Protein AF-0000000075551669 (afdb_homodimer)

Organism: Caenorhabditis brenneri (NCBI:txid135651)

InterPro domains:
  IPR035291 Protein of unknown function DUF5354 [PF17305] (24-140)
  IPR035291 Protein of unknown function DUF5354 [PTHR31712] (24-143)

Foldseek 3Di:
DPPPPPPPPPPPPPPPVPPPPQFLFLVQLQVQLQPWAWEWADDPNDIDTDPDTAQKKKWWQDPPQAIGIDGDDCVVDPCPVVSVQQNPRDDRRGDAKDKDWDWADDPDPPDDTDIIIMIMGGGHHLRPRGGPVVSVVPSVTDDPVVPPPPPVD/DPPPPPPPPPPPPPPPVPPPPQALFLVQLQVQLQPWAWEWADDPNDIDTDPDTAQKKKWWQDPPQDIGIDGDDCVVDPCPVVSVQQNPRDDRRGDAKDKDWDWADDPDPPDDTDIIIMIMGGGHHLRPRGGPVVSVVPNVGDDDPPDPPPPVD

pLDDT: mean 76.61, std 23.72, range [25.12, 97.94]

Radius of gyration: 25.44 Å; Cα contacts (8 Å, |Δi|>4): 596; chains: 2; bounding box: 47×118×74 Å

Secondary structure (DSSP, 8-state):
------------------------SHHHHHHHTTS-B--EEEETTEEEE-SS-BSEEEEEE-GGG-EEEEEE-TTSS--HHHHHHHHT-BTTEEEEEEEEEEEE--S-TTSPPEEEEEEEE-STT-S-SS-HHHHHHHTT--S-TTS--GGG-/------------------------SHHHHHHHTTS-B--EEEETTEEEE-SS-BSEEEEEE-GGG-EEEEEE-GGGS--HHHHHHHHT-BTTEEEEEEEEEEEE-SS-TTSPPEEEEEEEE-STT-S-SS-HHHHHHHTT----TTS--GGG-

Sequence (306 aa):
MNRSILLLLPAFFLLAQSRNIPGNSAIDAIEQKDKPLRCWEEENGKYSLSDPKYPLCQYFESEGELFNVNGVDLESDDYTNILSMFGKSENGFAFLNVCLQEAYSFRGPLAQAAVSFRCLCKRDGCNVPARLDKFLEYNKLPLDLHHPNKDLQMNRSILLLLPAFFLLAQSRNIPGNSAIDAIEQKDKPLRCWEEENGKYSLSDPKYPLCQYFESEGELFNVNGVDLESDDYTNILSMFGKSENGFAFLNVCLQEAYSFRGPLAQAAVSFRCLCKRDGCNVPARLDKFLEYNKLPLDLHHPNKDLQ

Solvent-accessible surface area (backbone atoms only — not comparable to full-atom values): 17396 Å² total; per-residue (Å²): 136,84,78,75,77,76,75,75,69,77,75,74,69,70,69,67,67,74,70,72,69,51,66,44,41,46,60,38,29,41,71,29,52,86,43,69,23,37,16,26,30,71,58,94,92,38,77,44,70,40,84,69,63,19,73,33,23,28,32,33,56,44,80,88,77,35,63,50,34,31,61,41,60,74,85,78,53,90,51,64,51,59,53,52,51,39,62,64,25,46,92,42,31,15,54,49,32,47,27,38,31,35,28,38,26,85,76,39,91,83,39,80,48,50,60,46,40,36,33,39,27,45,41,51,46,57,27,49,93,50,48,67,73,55,34,55,54,59,62,51,24,70,65,74,62,86,61,76,72,70,80,83,111,136,84,80,75,77,76,75,76,70,77,76,74,71,72,69,67,68,74,73,71,70,51,66,42,40,51,61,40,32,42,71,30,52,88,42,71,21,37,15,26,29,70,57,95,92,40,79,44,70,41,85,68,62,20,72,32,21,28,32,32,57,44,81,89,77,35,61,50,35,32,60,43,62,75,85,79,52,88,51,65,51,59,53,53,50,41,64,64,26,45,94,44,33,17,57,50,31,47,26,38,31,36,28,38,27,86,75,39,90,83,38,81,50,50,61,46,42,37,33,38,29,44,41,49,46,58,26,49,94,52,50,68,72,56,33,54,53,61,63,47,30,65,74,76,67,88,67,77,72,68,80,83,110

Nearest PDB structures (foldseek):
  7lcg-assembly1_E  TM=3.361E-01  e=3.728E+00  Usutu virus
  6zm9-assembly1_A  TM=2.541E-01  e=2.445E+00  unidentified
  6n60-assembly1_B  TM=2.923E-01  e=3.959E+00  Escherichia coli
  1itb-assembly1_B  TM=3.171E-01  e=6.037E+00  Homo sapiens
  7lcg-assembly1_E  TM=3.362E-01  e=2.852E+00  Usutu virus

Structure (mmCIF, N/CA/C/O backbone):
data_AF-0000000075551669-model_v1
#
loop_
_entity.id
_entity.type
_entity.pdbx_description
1 polymer 'Uncharacterized protein'
#
loop_
_atom_site.group_PDB
_atom_site.id
_atom_site.type_symbol
_atom_site.label_atom_id
_atom_site.label_alt_id
_atom_site.label_comp_id
_atom_site.label_asym_id
_atom_site.label_entity_id
_atom_site.label_seq_id
_atom_site.pdbx_PDB_ins_code
_atom_site.Cartn_x
_atom_site.Cartn_y
_atom_site.Cartn_z
_atom_site.occupancy
_atom_site.B_iso_or_equiv
_atom_site.auth_seq_id
_atom_site.auth_comp_id
_atom_site.auth_asym_id
_atom_site.auth_atom_id
_atom_site.pdbx_PDB_model_num
ATOM 1 N N . MET A 1 1 ? -23.797 73 -0.399 1 34.16 1 MET A N 1
ATOM 2 C CA . MET A 1 1 ? -22.969 72.125 0.416 1 34.16 1 MET A CA 1
ATOM 3 C C . MET A 1 1 ? -23.281 70.688 0.128 1 34.16 1 MET A C 1
ATOM 5 O O . MET A 1 1 ? -24.375 70.188 0.445 1 34.16 1 MET A O 1
ATOM 9 N N . ASN A 1 2 ? -22.891 70.125 -1.052 1 41.19 2 ASN A N 1
ATOM 10 C CA . ASN A 1 2 ? -22.969 68.75 -1.602 1 41.19 2 ASN A CA 1
ATOM 11 C C . ASN A 1 2 ? -22.297 67.75 -0.69 1 41.19 2 ASN A C 1
ATOM 13 O O . ASN A 1 2 ? -21.078 67.812 -0.496 1 41.19 2 ASN A O 1
ATOM 17 N N . ARG A 1 3 ? -23.047 67.25 0.324 1 41.88 3 ARG A N 1
ATOM 18 C CA . ARG A 1 3 ? -22.625 66.188 1.219 1 41.88 3 ARG A CA 1
ATOM 19 C C . ARG A 1 3 ? -22.266 64.938 0.433 1 41.88 3 ARG A C 1
ATOM 21 O O . ARG A 1 3 ? -23.109 64.375 -0.27 1 41.88 3 ARG A O 1
ATOM 28 N N . SER A 1 4 ? -21.047 64.812 -0.112 1 43.56 4 SER A N 1
ATOM 29 C CA . SER A 1 4 ? -20.484 63.594 -0.662 1 43.56 4 SER A CA 1
ATOM 30 C C . SER A 1 4 ? -20.594 62.469 0.334 1 43.56 4 SER A C 1
ATOM 32 O O . SER A 1 4 ? -20.078 62.562 1.454 1 43.56 4 SER A O 1
ATOM 34 N N . ILE A 1 5 ? -21.719 61.75 0.296 1 42.88 5 ILE A N 1
ATOM 35 C CA . ILE A 1 5 ? -21.844 60.5 1.05 1 42.88 5 ILE A CA 1
ATOM 36 C C . ILE A 1 5 ? -20.734 59.531 0.649 1 42.88 5 ILE A C 1
ATOM 38 O O . ILE A 1 5 ? -20.641 59.125 -0.511 1 42.88 5 ILE A O 1
ATOM 42 N N . LEU A 1 6 ? -19.531 59.656 1.271 1 39.03 6 LEU A N 1
ATOM 43 C CA . LEU A 1 6 ? -18.531 58.625 1.148 1 39.03 6 LEU A CA 1
ATOM 44 C C . LEU A 1 6 ? -19.094 57.25 1.555 1 39.03 6 LEU A C 1
ATOM 46 O O . LEU A 1 6 ? -19.5 57.062 2.703 1 39.03 6 LEU A O 1
ATOM 50 N N . LEU A 1 7 ? -19.703 56.594 0.613 1 36.94 7 LEU A N 1
ATOM 51 C CA . LEU A 1 7 ? -20.062 55.188 0.818 1 36.94 7 LEU A CA 1
ATOM 52 C C . LEU A 1 7 ? -18.844 54.375 1.232 1 36.94 7 LEU A C 1
ATOM 54 O O . LEU A 1 7 ? -17.891 54.219 0.453 1 36.94 7 LEU A O 1
ATOM 58 N N . LEU A 1 8 ? -18.547 54.375 2.531 1 40.53 8 LEU A N 1
ATOM 59 C CA . LEU A 1 8 ? -17.594 53.406 3.027 1 40.53 8 LEU A CA 1
ATOM 60 C C . LEU A 1 8 ? -18.016 51.969 2.631 1 40.53 8 LEU A C 1
ATOM 62 O O . LEU A 1 8 ? -19.047 51.5 3.086 1 40.53 8 LEU A O 1
ATOM 66 N N . LEU A 1 9 ? -17.688 51.562 1.431 1 40.84 9 LEU A N 1
ATOM 67 C CA . LEU A 1 9 ? -17.828 50.125 1.13 1 40.84 9 LEU A CA 1
ATOM 68 C C . LEU A 1 9 ? -17.062 49.281 2.148 1 40.84 9 LEU A C 1
ATOM 70 O O . LEU A 1 9 ? -15.875 49.5 2.375 1 40.84 9 LEU A O 1
ATOM 74 N N . PRO A 1 10 ? -17.797 48.719 3.127 1 40.59 10 PRO A N 1
ATOM 75 C CA . PRO A 1 10 ? -17.016 47.75 3.924 1 40.59 10 PRO A CA 1
ATOM 76 C C . PRO A 1 10 ? -16.219 46.781 3.064 1 40.59 10 PRO A C 1
ATOM 78 O O . PRO A 1 10 ? -16.734 46.281 2.068 1 40.59 10 PRO A O 1
ATOM 81 N N . ALA A 1 11 ? -14.922 47 2.936 1 36.53 11 ALA A N 1
ATOM 82 C CA . ALA A 1 11 ? -14.062 45.906 2.471 1 36.53 11 ALA A CA 1
ATOM 83 C C . ALA A 1 11 ? -14.344 44.625 3.23 1 36.53 11 ALA A C 1
ATOM 85 O O . ALA A 1 11 ? -14.062 44.531 4.43 1 36.53 11 ALA A O 1
ATOM 86 N N . PHE A 1 12 ? -15.398 43.969 2.93 1 34.66 12 PHE A N 1
ATOM 87 C CA . PHE A 1 12 ? -15.414 42.562 3.355 1 34.66 12 PHE A CA 1
ATOM 88 C C . PHE A 1 12 ? -14.102 41.875 3.006 1 34.66 12 PHE A C 1
ATOM 90 O O . PHE A 1 12 ? -13.828 41.594 1.834 1 34.66 12 PHE A O 1
ATOM 97 N N . PHE A 1 13 ? -13.055 42.188 3.746 1 32.69 13 PHE A N 1
ATOM 98 C CA . PHE A 1 13 ? -11.969 41.219 3.695 1 32.69 13 PHE A CA 1
ATOM 99 C C . PHE A 1 13 ? -12.516 39.812 3.812 1 32.69 13 PHE A C 1
ATOM 101 O O . PHE A 1 13 ? -13.109 39.438 4.828 1 32.69 13 PHE A O 1
ATOM 108 N N . LEU A 1 14 ? -13.023 39.25 2.771 1 30.42 14 LEU A N 1
ATOM 109 C CA . LEU A 1 14 ? -13.023 37.781 2.734 1 30.42 14 LEU A CA 1
ATOM 110 C C . LEU A 1 14 ? -11.773 37.219 3.408 1 30.42 14 LEU A C 1
ATOM 112 O O . LEU A 1 14 ? -10.672 37.344 2.877 1 30.42 14 LEU A O 1
ATOM 116 N N . LEU A 1 15 ? -11.68 37.375 4.715 1 30.44 15 LEU A N 1
ATOM 117 C CA . LEU A 1 15 ? -10.82 36.375 5.34 1 30.44 15 LEU A CA 1
ATOM 118 C C . LEU A 1 15 ? -10.914 35.031 4.617 1 30.44 15 LEU A C 1
ATOM 120 O O . LEU A 1 15 ? -11.93 34.344 4.719 1 30.44 15 LEU A O 1
ATOM 124 N N . ALA A 1 16 ? -10.594 35.031 3.402 1 31.62 16 ALA A N 1
ATOM 125 C CA . ALA A 1 16 ? -10.195 33.688 2.994 1 31.62 16 ALA A CA 1
ATOM 126 C C . ALA A 1 16 ? -9.586 32.938 4.16 1 31.62 16 ALA A C 1
ATOM 128 O O . ALA A 1 16 ? -8.531 33.281 4.672 1 31.62 16 ALA A O 1
ATOM 129 N N . GLN A 1 17 ? -10.344 32.5 5.113 1 33.5 17 GLN A N 1
ATOM 130 C CA . GLN A 1 17 ? -9.859 31.453 6.027 1 33.5 17 GLN A CA 1
ATOM 131 C C . GLN A 1 17 ? -8.766 30.609 5.379 1 33.5 17 GLN A C 1
ATOM 133 O O . GLN A 1 17 ? -8.977 30.016 4.324 1 33.5 17 GLN A O 1
ATOM 138 N N . SER A 1 18 ? -7.613 31.078 5.324 1 33.78 18 SER A N 1
ATOM 139 C CA . SER A 1 18 ? -6.449 30.219 5.105 1 33.78 18 SER A CA 1
ATOM 140 C C . SER A 1 18 ? -6.75 28.766 5.461 1 33.78 18 SER A C 1
ATOM 142 O O . SER A 1 18 ? -6.75 28.406 6.637 1 33.78 18 SER A O 1
ATOM 144 N N . ARG A 1 19 ? -7.824 28.266 4.93 1 36.97 19 ARG A N 1
ATOM 145 C CA . ARG A 1 19 ? -8.109 26.859 5.152 1 36.97 19 ARG A CA 1
ATOM 146 C C . ARG A 1 19 ? -6.824 26.047 5.301 1 36.97 19 ARG A C 1
ATOM 148 O O . ARG A 1 19 ? -5.992 26.031 4.395 1 36.97 19 ARG A O 1
ATOM 155 N N . ASN A 1 20 ? -6.266 26 6.484 1 38.69 20 ASN A N 1
ATOM 156 C CA . ASN A 1 20 ? -5.086 25.312 6.992 1 38.69 20 ASN A CA 1
ATOM 157 C C . ASN A 1 20 ? -4.875 23.969 6.293 1 38.69 20 ASN A C 1
ATOM 159 O O . ASN A 1 20 ? -5.672 23.047 6.457 1 38.69 20 ASN A O 1
ATOM 163 N N . ILE A 1 21 ? -4.633 24.062 5.062 1 43.44 21 ILE A N 1
ATOM 164 C CA . ILE A 1 21 ? -4.152 22.797 4.496 1 43.44 21 ILE A CA 1
ATOM 165 C C . ILE A 1 21 ? -3.207 22.109 5.48 1 43.44 21 ILE A C 1
ATOM 167 O O . ILE A 1 21 ? -2.242 22.719 5.949 1 43.44 21 ILE A O 1
ATOM 171 N N . PRO A 1 22 ? -3.74 21.156 6.152 1 48.41 22 PRO A N 1
ATOM 172 C CA . PRO A 1 22 ? -2.932 20.438 7.137 1 48.41 22 PRO A CA 1
ATOM 173 C C . PRO A 1 22 ? -1.516 20.156 6.641 1 48.41 22 PRO A C 1
ATOM 175 O O . PRO A 1 22 ? -1.28 20.109 5.43 1 48.41 22 PRO A O 1
ATOM 178 N N . GLY A 1 23 ? -0.587 20.406 7.473 1 51.72 23 GLY A N 1
ATOM 179 C CA . GLY A 1 23 ? 0.819 20.094 7.258 1 51.72 23 GLY A CA 1
ATOM 180 C C . GLY A 1 23 ? 1.044 18.766 6.578 1 51.72 23 GLY A C 1
ATOM 181 O O . GLY A 1 23 ? 0.307 17.797 6.82 1 51.72 23 GLY A O 1
ATOM 182 N N . ASN A 1 24 ? 1.519 18.797 5.402 1 62.59 24 ASN A N 1
ATOM 183 C CA . ASN A 1 24 ? 1.892 17.609 4.633 1 62.59 24 ASN A CA 1
ATOM 184 C C . ASN A 1 24 ? 3.383 17.312 4.754 1 62.59 24 ASN A C 1
ATOM 186 O O . ASN A 1 24 ? 4.105 17.328 3.76 1 62.59 24 ASN A O 1
ATOM 190 N N . SER A 1 25 ? 3.934 17.328 6.012 1 65.88 25 SER A N 1
ATOM 191 C CA . SER A 1 25 ? 5.324 16.953 6.254 1 65.88 25 SER A CA 1
ATOM 192 C C . SER A 1 25 ? 5.422 15.68 7.082 1 65.88 25 SER A C 1
ATOM 194 O O . SER A 1 25 ? 4.422 15.211 7.629 1 65.88 25 SER A O 1
ATOM 196 N N . ALA A 1 26 ? 6.633 15.156 7.07 1 74.06 26 ALA A N 1
ATOM 197 C CA . ALA A 1 26 ? 6.867 14.008 7.945 1 74.06 26 ALA A CA 1
ATOM 198 C C . ALA A 1 26 ? 6.578 14.359 9.398 1 74.06 26 ALA A C 1
ATOM 200 O O . ALA A 1 26 ? 6.055 13.539 10.156 1 74.06 26 ALA A O 1
ATOM 201 N N . ILE A 1 27 ? 6.891 15.539 9.727 1 77.5 27 ILE A N 1
ATOM 202 C CA . ILE A 1 27 ? 6.664 15.992 11.094 1 77.5 27 ILE A CA 1
ATOM 203 C C . ILE A 1 27 ? 5.164 16.047 11.375 1 77.5 27 ILE A C 1
ATOM 205 O O . ILE A 1 27 ? 4.711 15.695 12.461 1 77.5 27 ILE A O 1
ATOM 209 N N . ASP A 1 28 ? 4.453 16.469 10.406 1 79.88 28 ASP A N 1
ATOM 210 C CA . ASP A 1 28 ? 3 16.5 10.562 1 79.88 28 ASP A CA 1
ATOM 211 C C . ASP A 1 28 ? 2.441 15.102 10.789 1 79.88 28 ASP A C 1
ATOM 213 O O . ASP A 1 28 ? 1.548 14.914 11.617 1 79.88 28 ASP A O 1
ATOM 217 N N . ALA A 1 29 ? 2.994 14.227 10.039 1 83.69 29 ALA A N 1
ATOM 218 C CA . ALA A 1 29 ? 2.551 12.836 10.18 1 83.69 29 ALA A CA 1
ATOM 219 C C . ALA A 1 29 ? 2.854 12.305 11.578 1 83.69 29 ALA A C 1
ATOM 221 O O . ALA A 1 29 ? 2.018 11.633 12.188 1 83.69 29 ALA A O 1
ATOM 222 N N . ILE A 1 30 ? 3.986 12.648 12.094 1 84.19 30 ILE A N 1
ATOM 223 C CA . ILE A 1 30 ? 4.391 12.195 13.422 1 84.19 30 ILE A CA 1
ATOM 224 C C . ILE A 1 30 ? 3.48 12.812 14.477 1 84.19 30 ILE A C 1
ATOM 226 O O . ILE A 1 30 ? 3.041 12.125 15.406 1 84.19 30 ILE A O 1
ATOM 230 N N . GLU A 1 31 ? 3.158 13.969 14.273 1 85.56 31 GLU A N 1
ATOM 231 C CA . GLU A 1 31 ? 2.361 14.695 15.258 1 85.56 31 GLU A CA 1
ATOM 232 C C . GLU A 1 31 ? 0.909 14.227 15.25 1 85.56 31 GLU A C 1
ATOM 234 O O . GLU A 1 31 ? 0.233 14.258 16.281 1 85.56 31 GLU A O 1
ATOM 239 N N . GLN A 1 32 ? 0.494 13.703 14.133 1 88 32 GLN A N 1
ATOM 240 C CA . GLN A 1 32 ? -0.929 13.414 13.984 1 88 32 GLN A CA 1
ATOM 241 C C . GLN A 1 32 ? -1.208 11.922 14.117 1 88 32 GLN A C 1
ATOM 243 O O . GLN A 1 32 ? -2.363 11.492 14.07 1 88 32 GLN A O 1
ATOM 248 N N . LYS A 1 33 ? -0.216 11.125 14.352 1 89.12 33 LYS A N 1
ATOM 249 C CA . LYS A 1 33 ? -0.367 9.68 14.258 1 89.12 33 LYS A CA 1
ATOM 250 C C . LYS A 1 33 ? -1.371 9.156 15.281 1 89.12 33 LYS A C 1
ATOM 252 O O . LYS A 1 33 ? -1.948 8.086 15.102 1 89.12 33 LYS A O 1
ATOM 257 N N . ASP A 1 34 ? -1.69 9.953 16.391 1 91.06 34 ASP A N 1
ATOM 258 C CA . ASP A 1 34 ? -2.619 9.492 17.406 1 91.06 34 ASP A CA 1
ATOM 259 C C . ASP A 1 34 ? -3.854 10.391 17.484 1 91.06 34 ASP A C 1
ATOM 261 O O . ASP A 1 34 ? -4.625 10.32 18.438 1 91.06 34 ASP A O 1
ATOM 265 N N . LYS A 1 35 ? -4.016 11.219 16.516 1 92.75 35 LYS A N 1
ATOM 266 C CA . LYS A 1 35 ? -5.113 12.188 16.531 1 92.75 35 LYS A CA 1
ATOM 267 C C . LYS A 1 35 ? -6.211 11.789 15.555 1 92.75 35 LYS A C 1
ATOM 269 O O . LYS A 1 35 ? -5.934 11.188 14.516 1 92.75 35 LYS A O 1
ATOM 274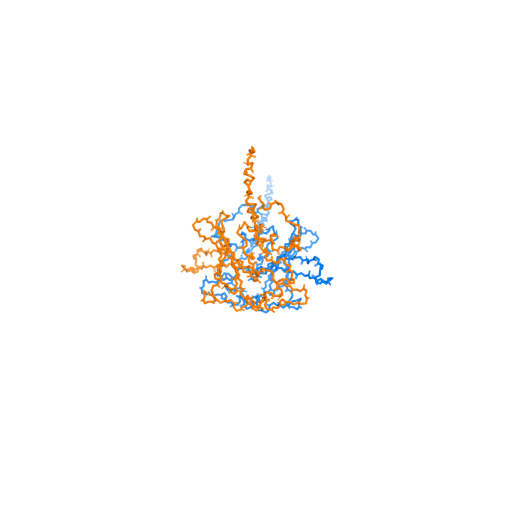 N N . PRO A 1 36 ? -7.465 12.125 15.953 1 95.88 36 PRO A N 1
ATOM 275 C CA . PRO A 1 36 ? -8.508 12.008 14.93 1 95.88 36 PRO A CA 1
ATOM 276 C C . PRO A 1 36 ? -8.336 13.016 13.797 1 95.88 36 PRO A C 1
ATOM 278 O O . PRO A 1 36 ? -7.809 14.109 14.008 1 95.88 36 PRO A O 1
ATOM 281 N N . LEU A 1 37 ? -8.797 12.664 12.719 1 94.94 37 LEU A N 1
ATOM 282 C CA . LEU A 1 37 ? -8.523 13.406 11.492 1 94.94 37 LEU A CA 1
ATOM 283 C C . LEU A 1 37 ? -9.82 13.789 10.789 1 94.94 37 LEU A C 1
ATOM 285 O O . LEU A 1 37 ? -10.805 13.047 10.852 1 94.94 37 LEU A O 1
ATOM 289 N N . ARG A 1 38 ? -9.789 14.961 10.094 1 95.81 38 ARG A N 1
ATOM 290 C CA . ARG A 1 38 ? -10.789 15.18 9.047 1 95.81 38 ARG A CA 1
ATOM 291 C C . ARG A 1 38 ? -10.383 14.5 7.746 1 95.81 38 ARG A C 1
ATOM 293 O O . ARG A 1 38 ? -9.203 14.5 7.383 1 95.81 38 ARG A O 1
ATOM 300 N N . CYS A 1 39 ? -11.359 13.961 7.039 1 97.06 39 CYS A N 1
ATOM 301 C CA . CYS A 1 39 ? -11.109 13.305 5.762 1 97.06 39 CYS A CA 1
ATOM 302 C C . CYS A 1 39 ? -11.953 13.922 4.656 1 97.06 39 CYS A C 1
ATOM 304 O O . CYS A 1 39 ? -13.055 14.406 4.91 1 97.06 39 CYS A O 1
ATOM 306 N N . TRP A 1 40 ? -11.375 13.953 3.469 1 96 40 TRP A N 1
ATOM 307 C CA . TRP A 1 40 ? -12.203 14.312 2.324 1 96 40 TRP A CA 1
ATOM 308 C C . TRP A 1 40 ? -13.32 13.289 2.123 1 96 40 TRP A C 1
ATOM 310 O O . TRP A 1 40 ? -13.086 12.078 2.213 1 96 40 TRP A O 1
ATOM 320 N N . GLU A 1 41 ? -14.508 13.781 1.904 1 96.94 41 GLU A N 1
ATOM 321 C CA . GLU A 1 41 ? -15.672 12.961 1.594 1 96.94 41 GLU A CA 1
ATOM 322 C C . GLU A 1 41 ? -16.5 13.57 0.458 1 96.94 41 GLU A C 1
ATOM 324 O O . GLU A 1 41 ? -16.391 14.766 0.18 1 96.94 41 GLU A O 1
ATOM 329 N N . GLU A 1 42 ? -17.188 12.688 -0.22 1 93.31 42 GLU A N 1
ATOM 330 C CA . GLU A 1 42 ? -18.047 13.148 -1.311 1 93.31 42 GLU A CA 1
ATOM 331 C C . GLU A 1 42 ? -19.5 13.156 -0.893 1 93.31 42 GLU A C 1
ATOM 333 O O . GLU A 1 42 ? -20.016 12.156 -0.387 1 93.31 42 GLU A O 1
ATOM 338 N N . GLU A 1 43 ? -20.172 14.289 -1.059 1 91.06 43 GLU A N 1
ATOM 339 C CA . GLU A 1 43 ? -21.609 14.43 -0.879 1 91.06 43 GLU A CA 1
ATOM 340 C C . GLU A 1 43 ? -22.25 15.133 -2.074 1 91.06 43 GLU A C 1
ATOM 342 O O . GLU A 1 43 ? -21.953 16.297 -2.348 1 91.06 43 GLU A O 1
ATOM 347 N N . ASN A 1 44 ? -23.125 14.391 -2.818 1 91.81 44 ASN A N 1
ATOM 348 C CA . ASN A 1 44 ? -23.844 14.922 -3.963 1 91.81 44 ASN A CA 1
ATOM 349 C C . ASN A 1 44 ? -22.906 15.5 -5.016 1 91.81 44 ASN A C 1
ATOM 351 O O . ASN A 1 44 ? -23.109 16.609 -5.492 1 91.81 44 ASN A O 1
ATOM 355 N N . GLY A 1 45 ? -21.828 14.797 -5.293 1 88.5 45 GLY A N 1
ATOM 356 C CA . GLY A 1 45 ? -20.891 15.18 -6.34 1 88.5 45 GLY A CA 1
ATOM 357 C C . GLY A 1 45 ? -19.906 16.25 -5.902 1 88.5 45 GLY A C 1
ATOM 358 O O . GLY A 1 45 ? -19.078 16.688 -6.691 1 88.5 45 GLY A O 1
ATOM 359 N N . LYS A 1 46 ? -20 16.672 -4.66 1 94.69 46 LYS A N 1
ATOM 360 C CA . LYS A 1 46 ? -19.094 17.688 -4.133 1 94.69 46 LYS A CA 1
ATOM 361 C C . LYS A 1 46 ? -18.203 17.109 -3.041 1 94.69 46 LYS A C 1
ATOM 363 O O . LYS A 1 46 ? -18.656 16.328 -2.199 1 94.69 46 LYS A O 1
ATOM 368 N N . TYR A 1 47 ? -16.922 17.516 -3.123 1 94.69 47 TYR A N 1
ATOM 369 C CA . TYR A 1 47 ? -15.953 17.062 -2.125 1 94.69 47 TYR A CA 1
ATOM 370 C C . TYR A 1 47 ? -15.719 18.125 -1.063 1 94.69 47 TYR A C 1
ATOM 372 O O . TYR A 1 47 ? -15.625 19.312 -1.379 1 94.69 47 TYR A O 1
ATOM 380 N N . SER A 1 48 ? -15.711 17.688 0.188 1 96.19 48 SER A N 1
ATOM 381 C CA . SER A 1 48 ? -15.359 18.562 1.307 1 96.19 48 SER A CA 1
ATOM 382 C C . SER A 1 48 ? -14.727 17.781 2.445 1 96.19 48 SER A C 1
ATOM 384 O O . SER A 1 48 ? -14.852 16.547 2.502 1 96.19 48 SER A O 1
ATOM 386 N N . LEU A 1 49 ? -14.008 18.438 3.273 1 96.19 49 LEU A N 1
ATOM 387 C CA . LEU A 1 49 ? -13.508 17.812 4.484 1 96.19 49 LEU A CA 1
ATOM 388 C C . LEU A 1 49 ? -14.648 17.5 5.449 1 96.19 49 LEU A C 1
ATOM 390 O O . LEU A 1 49 ? -15.555 18.312 5.625 1 96.19 49 LEU A O 1
ATOM 394 N N . SER A 1 50 ? -14.594 16.391 6.047 1 96.75 50 SER A N 1
ATOM 395 C CA . SER A 1 50 ? -15.656 15.898 6.918 1 96.75 50 SER A CA 1
ATOM 396 C C . SER A 1 50 ? -15.719 16.688 8.219 1 96.75 50 SER A C 1
ATOM 398 O O . SER A 1 50 ? -14.695 17.188 8.703 1 96.75 50 SER A O 1
ATOM 400 N N . ASP A 1 51 ? -16.906 16.734 8.82 1 94.12 51 ASP A N 1
ATOM 401 C CA . ASP A 1 51 ? -17.047 17.281 10.172 1 94.12 51 ASP A CA 1
ATOM 402 C C . ASP A 1 51 ? -16.656 16.234 11.219 1 94.12 51 ASP A C 1
ATOM 404 O O . ASP A 1 51 ? -15.836 16.516 12.102 1 94.12 51 ASP A O 1
ATOM 408 N N . PRO A 1 52 ? -17.281 15.031 11.031 1 96.06 52 PRO A N 1
ATOM 409 C CA . PRO A 1 52 ? -16.734 14.031 11.953 1 96.06 52 PRO A CA 1
ATOM 410 C C . PRO A 1 52 ? -15.25 13.766 11.742 1 96.06 52 PRO A C 1
ATOM 412 O O . PRO A 1 52 ? -14.742 13.961 10.633 1 96.06 52 PRO A O 1
ATOM 415 N N . LYS A 1 53 ? -14.586 13.383 12.773 1 97.19 53 LYS A N 1
ATOM 416 C CA . LYS A 1 53 ? -13.188 12.984 12.672 1 97.19 53 LYS A CA 1
ATOM 417 C C . LYS A 1 53 ? -13.031 11.469 12.727 1 97.19 53 LYS A C 1
ATOM 419 O O . LYS A 1 53 ? -13.828 10.789 13.375 1 97.19 53 LYS A O 1
ATOM 424 N N . TYR A 1 54 ? -12.062 11.008 12.031 1 97.75 54 TYR A N 1
ATOM 425 C CA . TYR A 1 54 ? -11.844 9.57 11.875 1 97.75 54 TYR A CA 1
ATOM 426 C C . TYR A 1 54 ? -10.438 9.188 12.32 1 97.75 54 TYR A C 1
ATOM 428 O O . TYR A 1 54 ? -9.539 10.031 12.359 1 97.75 54 TYR A O 1
ATOM 436 N N . PRO A 1 55 ? -10.258 7.988 12.672 1 97.31 55 PRO A N 1
ATOM 437 C CA . PRO A 1 55 ? -8.906 7.531 12.992 1 97.31 55 PRO A CA 1
ATOM 438 C C . PRO A 1 55 ? -8.008 7.43 11.766 1 97.31 55 PRO A C 1
ATOM 440 O O . PRO A 1 55 ? -6.781 7.539 11.875 1 97.31 55 PRO A O 1
ATOM 443 N N . LEU A 1 56 ? -8.562 7.184 10.609 1 97.12 56 LEU A N 1
ATOM 444 C CA . LEU A 1 56 ? -7.883 7.039 9.336 1 97.12 56 LEU A CA 1
ATOM 445 C C . LEU A 1 56 ? -8.727 7.613 8.195 1 97.12 56 LEU A C 1
ATOM 447 O O . LEU A 1 56 ? -9.953 7.668 8.297 1 97.12 56 LEU A O 1
ATOM 451 N N . CYS A 1 57 ? -8.055 8.055 7.18 1 97.38 57 CYS A N 1
ATOM 452 C CA . CYS A 1 57 ? -8.695 8.391 5.914 1 97.38 57 CYS A CA 1
ATOM 453 C C . CYS A 1 57 ? -8.383 7.344 4.848 1 97.38 57 CYS A C 1
ATOM 455 O O . CYS A 1 57 ? -7.332 6.703 4.895 1 97.38 57 CYS A O 1
ATOM 457 N N . GLN A 1 58 ? -9.289 7.227 3.924 1 97.62 58 GLN A N 1
ATOM 458 C CA . GLN A 1 58 ? -9.102 6.211 2.891 1 97.62 58 GLN A CA 1
ATOM 459 C C . GLN A 1 58 ? -9.32 6.797 1.499 1 97.62 58 GLN A C 1
ATOM 461 O O . GLN A 1 58 ? -10.188 7.656 1.312 1 97.62 58 GLN A O 1
ATOM 466 N N . TYR A 1 59 ? -8.477 6.355 0.585 1 96.81 59 TYR A N 1
ATOM 467 C CA . TYR A 1 59 ? -8.539 6.594 -0.853 1 96.81 59 TYR A CA 1
ATOM 468 C C . TYR A 1 59 ? -8.734 5.289 -1.613 1 96.81 59 TYR A C 1
ATOM 470 O O . TYR A 1 59 ? -7.992 4.324 -1.415 1 96.81 59 TYR A O 1
ATOM 478 N N . PHE A 1 60 ? -9.82 5.223 -2.451 1 94.69 60 PHE A N 1
ATOM 479 C CA . PHE A 1 60 ? -10.109 4.047 -3.264 1 94.69 60 PHE A CA 1
ATOM 480 C C . PHE A 1 60 ? -10.008 4.379 -4.75 1 94.69 60 PHE A C 1
ATOM 482 O O . PHE A 1 60 ? -10.617 5.344 -5.219 1 94.69 60 PHE A O 1
ATOM 489 N N . GLU A 1 61 ? -9.18 3.566 -5.301 1 87.5 61 GLU A N 1
ATOM 490 C CA . GLU A 1 61 ? -9.188 3.656 -6.758 1 87.5 61 GLU A CA 1
ATOM 491 C C . GLU A 1 61 ? -10.266 2.771 -7.363 1 87.5 61 GLU A C 1
ATOM 493 O O . GLU A 1 61 ? -10.391 1.598 -7.004 1 87.5 61 GLU A O 1
ATOM 498 N N . SER A 1 62 ? -11.086 3.318 -8.086 1 72.12 62 SER A N 1
ATOM 499 C CA . SER A 1 62 ? -12.125 2.568 -8.781 1 72.12 62 SER A CA 1
ATOM 500 C C . SER A 1 62 ? -11.812 2.434 -10.266 1 72.12 62 SER A C 1
ATOM 502 O O . SER A 1 62 ? -10.82 2.98 -10.75 1 72.12 62 SER A O 1
ATOM 504 N N . GLU A 1 63 ? -12.602 1.581 -10.883 1 67.88 63 GLU A N 1
ATOM 505 C CA . GLU A 1 63 ? -12.398 1.358 -12.312 1 67.88 63 GLU A CA 1
ATOM 506 C C . GLU A 1 63 ? -12.555 2.656 -13.094 1 67.88 63 GLU A C 1
ATOM 508 O O . GLU A 1 63 ? -13.398 3.492 -12.773 1 67.88 63 GLU A O 1
ATOM 513 N N . GLY A 1 64 ? -11.734 2.854 -14.117 1 62.72 64 GLY A N 1
ATOM 514 C CA . GLY A 1 64 ? -11.891 3.945 -15.062 1 62.72 64 GLY A CA 1
ATOM 515 C C . GLY A 1 64 ? -11.453 5.285 -14.5 1 62.72 64 GLY A C 1
ATOM 516 O O . GLY A 1 64 ? -12.078 6.312 -14.789 1 62.72 64 GLY A O 1
ATOM 517 N N . GLU A 1 65 ? -10.547 5.375 -13.734 1 65.38 65 GLU A N 1
ATOM 518 C CA . GLU A 1 65 ? -9.992 6.609 -13.188 1 65.38 65 GLU A CA 1
ATOM 519 C C . GLU A 1 65 ? -10.914 7.211 -12.133 1 65.38 65 GLU A C 1
ATOM 521 O O . GLU A 1 65 ? -10.836 8.406 -11.836 1 65.38 65 GLU A O 1
ATOM 526 N N . LEU A 1 66 ? -11.812 6.41 -11.781 1 82.5 66 LEU A N 1
ATOM 527 C CA . LEU A 1 66 ? -12.68 6.875 -10.703 1 82.5 66 LEU A CA 1
ATOM 528 C C . LEU A 1 66 ? -12.07 6.57 -9.344 1 82.5 66 LEU A C 1
ATOM 530 O O . LEU A 1 66 ? -11.219 5.688 -9.219 1 82.5 66 LEU A O 1
ATOM 534 N N . PHE A 1 67 ? -12.328 7.531 -8.484 1 91.62 67 PHE A N 1
ATOM 535 C CA . PHE A 1 67 ? -11.859 7.352 -7.117 1 91.62 67 PHE A CA 1
ATOM 536 C C . PHE A 1 67 ? -12.953 7.703 -6.117 1 91.62 67 PHE A C 1
ATOM 538 O O . PHE A 1 67 ? -13.914 8.391 -6.461 1 91.62 67 PHE A O 1
ATOM 545 N N . ASN A 1 68 ? -12.836 7.078 -4.949 1 94.31 68 ASN A N 1
ATOM 546 C CA . ASN A 1 68 ? -13.672 7.402 -3.797 1 94.31 68 ASN A CA 1
ATOM 547 C C . ASN A 1 68 ? -12.828 7.727 -2.566 1 94.31 68 ASN A C 1
ATOM 549 O O . ASN A 1 68 ? -11.773 7.133 -2.361 1 94.31 68 ASN A O 1
ATOM 553 N N . VAL A 1 69 ? -13.305 8.711 -1.815 1 96.69 69 VAL A N 1
ATOM 554 C CA . VAL A 1 69 ? -12.602 9.117 -0.604 1 96.69 69 VAL A CA 1
ATOM 555 C C . VAL A 1 69 ? -13.578 9.18 0.567 1 96.69 69 VAL A C 1
ATOM 557 O O . VAL A 1 69 ? -14.703 9.648 0.416 1 96.69 69 VAL A O 1
ATOM 560 N N . ASN A 1 70 ? -13.188 8.672 1.712 1 97.06 70 ASN A N 1
ATOM 561 C CA . ASN A 1 70 ? -14.016 8.703 2.912 1 97.06 70 ASN A CA 1
ATOM 562 C C . ASN A 1 70 ? -13.188 8.484 4.172 1 97.06 70 ASN A C 1
ATOM 564 O O . ASN A 1 70 ? -12.023 8.086 4.094 1 9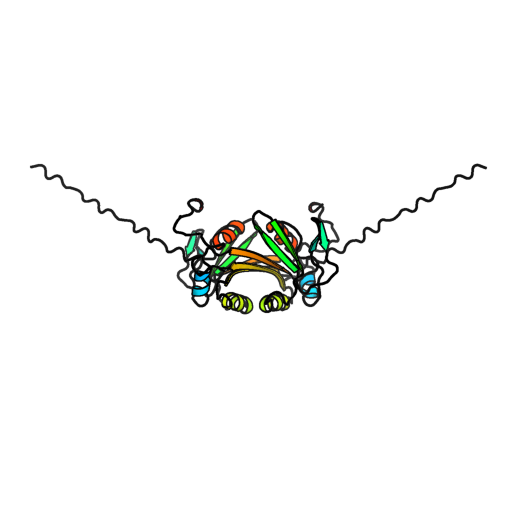7.06 70 ASN A O 1
ATOM 568 N N . GLY A 1 71 ? -13.734 8.82 5.34 1 97.75 71 GLY A N 1
ATOM 569 C CA . GLY A 1 71 ? -13.18 8.391 6.613 1 97.75 71 GLY A CA 1
ATOM 570 C C . GLY A 1 71 ? -13.398 6.922 6.898 1 97.75 71 GLY A C 1
ATOM 571 O O . GLY A 1 71 ? -14.266 6.285 6.289 1 97.75 71 GLY A O 1
ATOM 572 N N . VAL A 1 72 ? -12.547 6.379 7.762 1 96.75 72 VAL A N 1
ATOM 573 C CA . VAL A 1 72 ? -12.609 4.957 8.07 1 96.75 72 VAL A CA 1
ATOM 574 C C . VAL A 1 72 ? -13.188 4.758 9.477 1 96.75 72 VAL A C 1
ATOM 576 O O . VAL A 1 72 ? -12.727 5.379 10.438 1 96.75 72 VAL A O 1
ATOM 579 N N . ASP A 1 73 ? -14.211 3.924 9.492 1 94.62 73 ASP A N 1
ATOM 580 C CA . ASP A 1 73 ? -14.656 3.365 10.766 1 94.62 73 ASP A CA 1
ATOM 581 C C . ASP A 1 73 ? -13.875 2.104 11.117 1 94.62 73 ASP A C 1
ATOM 583 O O . ASP A 1 73 ? -13.875 1.134 10.352 1 94.62 73 ASP A O 1
ATOM 587 N N . LEU A 1 74 ? -13.258 2.066 12.312 1 95.19 74 LEU A N 1
ATOM 588 C CA . LEU A 1 74 ? -12.352 0.982 12.664 1 95.19 74 LEU A CA 1
ATOM 589 C C . LEU A 1 74 ? -13.109 -0.335 12.805 1 95.19 74 LEU A C 1
ATOM 591 O O . LEU A 1 74 ? -12.5 -1.407 12.812 1 95.19 74 LEU A O 1
ATOM 595 N N . GLU A 1 75 ? -14.383 -0.306 12.875 1 94.88 75 GLU A N 1
ATOM 596 C CA . GLU A 1 75 ? -15.195 -1.515 13 1 94.88 75 GLU A CA 1
ATOM 597 C C . GLU A 1 75 ? -15.43 -2.162 11.641 1 94.88 75 GLU A C 1
ATOM 599 O O . GLU A 1 75 ? -15.859 -3.316 11.562 1 94.88 75 GLU A O 1
ATOM 604 N N . SER A 1 76 ? -15.164 -1.454 10.57 1 93.38 76 SER A N 1
ATOM 605 C CA . SER A 1 76 ? -15.523 -1.918 9.234 1 93.38 76 SER A CA 1
ATOM 606 C C . SER A 1 76 ? -14.539 -2.971 8.734 1 93.38 76 SER A C 1
ATOM 608 O O . SER A 1 76 ? -14.836 -3.703 7.785 1 93.38 76 SER A O 1
ATOM 610 N N . ASP A 1 77 ? -13.352 -3.066 9.266 1 93.5 77 ASP A N 1
ATOM 611 C CA . ASP A 1 77 ? -12.289 -3.982 8.859 1 93.5 77 ASP A CA 1
ATOM 612 C C . ASP A 1 77 ? -11.234 -4.121 9.953 1 93.5 77 ASP A C 1
ATOM 614 O O . ASP A 1 77 ? -11.328 -3.479 11 1 93.5 77 ASP A O 1
ATOM 618 N N . ASP A 1 78 ? -10.344 -5.031 9.68 1 95.06 78 ASP A N 1
ATOM 619 C CA . ASP A 1 78 ? -9.211 -5.152 10.586 1 95.06 78 ASP A CA 1
ATOM 620 C C . ASP A 1 78 ? -8.07 -4.227 10.156 1 95.06 78 ASP A C 1
ATOM 622 O O . ASP A 1 78 ? -7.34 -4.527 9.211 1 95.06 78 A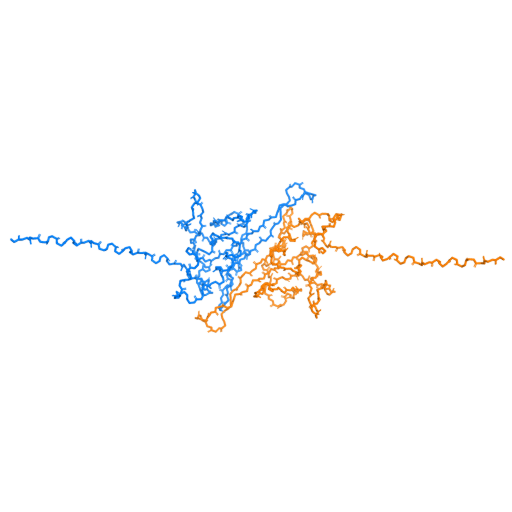SP A O 1
ATOM 626 N N . TYR A 1 79 ? -7.895 -3.174 10.914 1 97.06 79 TYR A N 1
ATOM 627 C CA . TYR A 1 79 ? -6.879 -2.18 10.578 1 97.06 79 TYR A CA 1
ATOM 628 C C . TYR A 1 79 ? -5.691 -2.27 11.523 1 97.06 79 TYR A C 1
ATOM 630 O O . TYR A 1 79 ? -4.875 -1.347 11.594 1 97.06 79 TYR A O 1
ATOM 638 N N . THR A 1 80 ? -5.594 -3.344 12.281 1 97.06 80 THR A N 1
ATOM 639 C CA . THR A 1 80 ? -4.594 -3.477 13.336 1 97.06 80 THR A CA 1
ATOM 640 C C . THR A 1 80 ? -3.186 -3.283 12.773 1 97.06 80 THR A C 1
ATOM 642 O O . THR A 1 80 ? -2.412 -2.473 13.289 1 97.06 80 THR A O 1
ATOM 645 N N . ASN A 1 81 ? -2.832 -3.979 11.742 1 97.75 81 ASN A N 1
ATOM 646 C CA . ASN A 1 81 ? -1.502 -3.883 11.148 1 97.75 81 ASN A CA 1
ATOM 647 C C . ASN A 1 81 ? -1.247 -2.494 10.562 1 97.75 81 ASN A C 1
ATOM 649 O O . ASN A 1 81 ? -0.146 -1.957 10.688 1 97.75 81 ASN A O 1
ATOM 653 N N . ILE A 1 82 ? -2.264 -1.906 9.961 1 97.62 82 ILE A N 1
ATOM 654 C CA . ILE A 1 82 ? -2.148 -0.59 9.344 1 97.62 82 ILE A CA 1
ATOM 655 C C . ILE A 1 82 ? -1.894 0.464 10.422 1 97.62 82 ILE A C 1
ATOM 657 O O . ILE A 1 82 ? -0.979 1.281 10.289 1 97.62 82 ILE A O 1
ATOM 661 N N . LEU A 1 83 ? -2.65 0.402 11.477 1 97.25 83 LEU A N 1
ATOM 662 C CA . LEU A 1 83 ? -2.484 1.353 12.57 1 97.25 83 LEU A CA 1
ATOM 663 C C . LEU A 1 83 ? -1.119 1.188 13.227 1 97.25 83 LEU A C 1
ATOM 665 O O . LEU A 1 83 ? -0.484 2.176 13.609 1 97.25 83 LEU A O 1
ATOM 669 N N . SER A 1 84 ? -0.739 -0.028 13.367 1 97.19 84 SER A N 1
ATOM 670 C CA . SER A 1 84 ? 0.583 -0.295 13.922 1 97.19 84 SER A CA 1
ATOM 671 C C . SER A 1 84 ? 1.68 0.342 13.078 1 97.19 84 SER A C 1
ATOM 673 O O . SER A 1 84 ? 2.645 0.893 13.609 1 97.19 84 SER A O 1
ATOM 675 N N . MET A 1 85 ? 1.585 0.291 11.781 1 96.69 85 MET A N 1
ATOM 676 C CA . MET A 1 85 ? 2.568 0.887 10.883 1 96.69 85 MET A CA 1
ATOM 677 C C . MET A 1 85 ? 2.613 2.402 11.047 1 96.69 85 MET A C 1
ATOM 679 O O . MET A 1 85 ? 3.689 2.98 11.211 1 96.69 85 MET A O 1
ATOM 683 N N . PHE A 1 86 ? 1.482 3.053 11.094 1 96.19 86 PHE A N 1
ATOM 684 C CA . PHE A 1 86 ? 1.469 4.496 11.297 1 96.19 86 PHE A CA 1
ATOM 685 C C . PHE A 1 86 ? 2.023 4.855 12.672 1 96.19 86 PHE A C 1
ATOM 687 O O . PHE A 1 86 ? 2.652 5.902 12.836 1 96.19 86 PHE A O 1
ATOM 694 N N . GLY A 1 87 ? 1.803 3.998 13.656 1 95.12 87 GLY A N 1
ATOM 695 C CA . GLY A 1 87 ? 2.314 4.207 15 1 95.12 87 GLY A CA 1
ATOM 696 C C . GLY A 1 87 ? 3.83 4.203 15.07 1 95.12 87 GLY A C 1
ATOM 697 O O . GLY A 1 87 ? 4.414 4.691 16.047 1 95.12 87 GLY A O 1
ATOM 698 N N . LYS A 1 88 ? 4.469 3.73 14.055 1 92.94 88 LYS A N 1
ATOM 699 C CA . LYS A 1 88 ? 5.922 3.619 14.031 1 92.94 88 LYS A CA 1
ATOM 700 C C . LYS A 1 88 ? 6.562 4.887 13.469 1 92.94 88 LYS A C 1
ATOM 702 O O . LYS A 1 88 ? 7.789 5.008 13.438 1 92.94 88 LYS A O 1
ATOM 707 N N . SER A 1 89 ? 5.793 5.828 13.086 1 88.5 89 SER A N 1
ATOM 708 C CA . SER A 1 89 ? 6.316 7.102 12.602 1 88.5 89 SER A CA 1
ATOM 709 C C . SER A 1 89 ? 6.996 7.883 13.719 1 88.5 89 SER A C 1
ATOM 711 O O . SER A 1 89 ? 6.363 8.219 14.719 1 88.5 89 SER A O 1
ATOM 713 N N . GLU A 1 90 ? 8.266 8.016 13.609 1 86.75 90 GLU A N 1
ATOM 714 C CA . GLU A 1 90 ? 9.078 8.719 14.602 1 86.75 90 GLU A CA 1
ATOM 715 C C . GLU A 1 90 ? 10.461 9.039 14.047 1 86.75 90 GLU A C 1
ATOM 717 O O . GLU A 1 90 ? 10.883 8.469 13.039 1 86.75 90 GLU A O 1
ATOM 722 N N . ASN A 1 91 ? 11.086 9.977 14.695 1 81.75 91 ASN A N 1
ATOM 723 C CA . ASN A 1 91 ? 12.5 10.266 14.453 1 81.75 91 ASN A CA 1
ATOM 724 C C . ASN A 1 91 ? 12.781 10.508 12.969 1 81.75 91 ASN A C 1
ATOM 726 O O . ASN A 1 91 ? 13.695 9.922 12.398 1 81.75 91 ASN A O 1
ATOM 730 N N . GLY A 1 92 ? 11.992 11.312 12.359 1 79.31 92 GLY A N 1
ATOM 731 C CA . GLY A 1 92 ? 12.242 11.727 10.984 1 79.31 92 GLY A CA 1
ATOM 732 C C . GLY A 1 92 ? 11.719 10.742 9.961 1 79.31 92 GLY A C 1
ATOM 733 O O . GLY A 1 92 ? 11.93 10.914 8.758 1 79.31 92 GLY A O 1
ATOM 734 N N . PHE A 1 93 ? 11.078 9.727 10.461 1 87.94 93 PHE A N 1
ATOM 735 C CA . PHE A 1 93 ? 10.477 8.734 9.578 1 87.94 93 PHE A CA 1
ATOM 736 C C . PHE A 1 93 ? 8.961 8.695 9.766 1 87.94 93 PHE A C 1
ATOM 738 O O . PHE A 1 93 ? 8.477 8.711 10.898 1 87.94 93 PHE A O 1
ATOM 745 N N . ALA A 1 94 ? 8.258 8.656 8.625 1 91.38 94 ALA A N 1
ATOM 746 C CA . ALA A 1 94 ? 6.809 8.531 8.75 1 91.38 94 ALA A CA 1
ATOM 747 C C . ALA A 1 94 ? 6.227 7.75 7.57 1 91.38 94 ALA A C 1
ATOM 749 O O . ALA A 1 94 ? 6.648 7.934 6.426 1 91.38 94 ALA A O 1
ATOM 750 N N . PHE A 1 95 ? 5.289 6.852 7.91 1 93.44 95 PHE A N 1
ATOM 751 C CA . PHE A 1 95 ? 4.414 6.336 6.867 1 93.44 95 PHE A CA 1
ATOM 752 C C . PHE A 1 95 ? 3.387 7.383 6.453 1 93.44 95 PHE A C 1
ATOM 754 O O . PHE A 1 95 ? 2.658 7.91 7.297 1 93.44 95 PHE A O 1
ATOM 761 N N . LEU A 1 96 ? 3.387 7.641 5.16 1 92.81 96 LEU A N 1
ATOM 762 C CA . LEU A 1 96 ? 2.432 8.609 4.641 1 92.81 96 LEU A CA 1
ATOM 763 C C . LEU A 1 96 ? 1.176 7.918 4.125 1 92.81 96 LEU A C 1
ATOM 765 O O . LEU A 1 96 ? 0.059 8.375 4.383 1 92.81 96 LEU A O 1
ATOM 769 N N . ASN A 1 97 ? 1.309 6.891 3.445 1 95.69 97 ASN A N 1
ATOM 770 C CA . ASN A 1 97 ? 0.237 6.047 2.924 1 95.69 97 ASN A CA 1
ATOM 771 C C . ASN A 1 97 ? 0.577 4.566 3.049 1 95.69 97 ASN A C 1
ATOM 773 O O . ASN A 1 97 ? 1.726 4.168 2.846 1 95.69 97 ASN A O 1
ATOM 777 N N . VAL A 1 98 ? -0.348 3.783 3.367 1 97.94 98 VAL A N 1
ATOM 778 C CA . VAL A 1 98 ? -0.332 2.336 3.182 1 97.94 98 VAL A CA 1
ATOM 779 C C . VAL A 1 98 ? -1.401 1.932 2.17 1 97.94 98 VAL A C 1
ATOM 781 O O . VAL A 1 98 ? -2.6 2.064 2.436 1 97.94 98 VAL A O 1
ATOM 784 N N . CYS A 1 99 ? -0.993 1.475 1.04 1 97.5 99 CYS A N 1
ATOM 785 C CA . CYS A 1 99 ? -1.918 1.109 -0.028 1 97.5 99 CYS A CA 1
ATOM 786 C C . CYS A 1 99 ? -1.983 -0.404 -0.198 1 97.5 99 CYS A C 1
ATOM 788 O O . CYS A 1 99 ? -0.959 -1.085 -0.129 1 97.5 99 CYS A O 1
ATOM 790 N N . LEU A 1 100 ? -3.172 -0.879 -0.423 1 96.75 100 LEU A N 1
ATOM 791 C CA . LEU A 1 100 ? -3.447 -2.311 -0.48 1 96.75 100 LEU A CA 1
ATOM 792 C C . LEU A 1 100 ? -4.094 -2.688 -1.808 1 96.75 100 LEU A C 1
ATOM 794 O O . LEU A 1 100 ? -5.121 -2.117 -2.188 1 96.75 100 LEU A O 1
ATOM 798 N N . GLN A 1 101 ? -3.461 -3.566 -2.516 1 94.06 101 GLN A N 1
ATOM 799 C CA . GLN A 1 101 ? -4.168 -4.273 -3.578 1 94.06 101 GLN A CA 1
ATOM 800 C C . GLN A 1 101 ? -4.703 -5.617 -3.084 1 94.06 101 GLN A C 1
ATOM 802 O O . GLN A 1 101 ? -3.943 -6.441 -2.574 1 94.06 101 GLN A O 1
ATOM 807 N N . GLU A 1 102 ? -5.98 -5.789 -3.234 1 91.88 102 GLU A N 1
ATOM 808 C CA . GLU A 1 102 ? -6.66 -6.934 -2.639 1 91.88 102 GLU A CA 1
ATOM 809 C C . GLU A 1 102 ? -7.496 -7.68 -3.676 1 91.88 102 GLU A C 1
ATOM 811 O O . GLU A 1 102 ? -8.078 -7.066 -4.57 1 91.88 102 GLU A O 1
ATOM 816 N N . ALA A 1 103 ? -7.527 -8.992 -3.518 1 88.06 103 ALA A N 1
ATOM 817 C CA . ALA A 1 103 ? -8.375 -9.836 -4.355 1 88.06 103 ALA A CA 1
ATOM 818 C C . ALA A 1 103 ? -9.461 -10.508 -3.523 1 88.06 103 ALA A C 1
ATOM 820 O O . ALA A 1 103 ? -9.211 -10.953 -2.4 1 88.06 103 ALA A O 1
ATOM 821 N N . TYR A 1 104 ? -10.664 -10.578 -4.156 1 82.56 104 TYR A N 1
ATOM 822 C CA . TYR A 1 104 ? -11.836 -11.203 -3.551 1 82.56 104 TYR A CA 1
ATOM 823 C C . TYR A 1 104 ? -12.461 -12.227 -4.496 1 82.56 104 TYR A C 1
ATOM 825 O O . TYR A 1 104 ? -12.688 -11.93 -5.672 1 82.56 104 TYR A O 1
ATOM 833 N N . SER A 1 105 ? -12.539 -13.484 -4.039 1 75.44 105 SER A N 1
ATOM 834 C CA . SER A 1 105 ? -13.258 -14.484 -4.82 1 75.44 105 SER A CA 1
ATOM 835 C C . SER A 1 105 ? -14.477 -15 -4.066 1 75.44 105 SER A C 1
ATOM 837 O O . SER A 1 105 ? -14.344 -15.617 -3.008 1 75.44 105 SER A O 1
ATOM 839 N N . PHE A 1 106 ? -15.625 -14.492 -4.422 1 65 106 PHE A N 1
ATOM 840 C CA . PHE A 1 106 ? -16.828 -14.906 -3.713 1 65 106 PHE A CA 1
ATOM 841 C C . PHE A 1 106 ? -17.422 -16.156 -4.352 1 65 106 PHE A C 1
ATOM 843 O O . PHE A 1 106 ? -18.203 -16.875 -3.717 1 65 106 PHE A O 1
ATOM 850 N N . ARG A 1 107 ? -17.203 -16.25 -5.559 1 60.06 107 ARG A N 1
ATOM 851 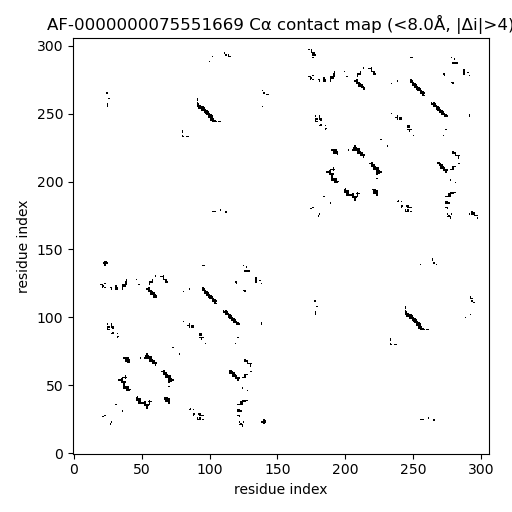C CA . ARG A 1 107 ? -17.938 -17.328 -6.23 1 60.06 107 ARG A CA 1
ATOM 852 C C . ARG A 1 107 ? -17.078 -18.578 -6.352 1 60.06 107 ARG A C 1
ATOM 854 O O . ARG A 1 107 ? -17.328 -19.422 -7.211 1 60.06 107 ARG A O 1
ATOM 861 N N . GLY A 1 108 ? -16.234 -18.703 -5.602 1 56.88 108 GLY A N 1
ATOM 862 C CA . GLY A 1 108 ? -15.469 -19.938 -5.672 1 56.88 108 GLY A CA 1
ATOM 863 C C . GLY A 1 108 ? -14.086 -19.766 -6.277 1 56.88 108 GLY A C 1
ATOM 864 O O . GLY A 1 108 ? -13.758 -18.688 -6.773 1 56.88 108 GLY A O 1
ATOM 865 N N . PRO A 1 109 ? -13.258 -20.844 -6.121 1 55.72 109 PRO A N 1
ATOM 866 C CA . PRO A 1 109 ? -11.836 -20.766 -6.449 1 55.72 109 PRO A CA 1
ATOM 867 C C . PRO A 1 109 ? -11.578 -20.484 -7.926 1 55.72 109 PRO A C 1
ATOM 869 O O . PRO A 1 109 ? -10.523 -19.953 -8.281 1 55.72 109 PRO A O 1
ATOM 872 N N . LEU A 1 110 ? -12.57 -20.766 -8.781 1 54.69 110 LEU A N 1
ATOM 873 C CA . LEU A 1 110 ? -12.367 -20.656 -10.227 1 54.69 110 LEU A CA 1
ATOM 874 C C . LEU A 1 110 ? -12.883 -19.312 -10.75 1 54.69 110 LEU A C 1
ATOM 876 O O . LEU A 1 110 ? -12.602 -18.953 -11.891 1 54.69 110 LEU A O 1
ATOM 880 N N . ALA A 1 111 ? -13.594 -18.656 -9.836 1 58.59 111 ALA A N 1
ATOM 881 C CA . ALA A 1 111 ? -14.195 -17.406 -10.312 1 58.59 111 ALA A CA 1
ATOM 882 C C . ALA A 1 111 ? -13.164 -16.281 -10.367 1 58.59 111 ALA A C 1
ATOM 884 O O . ALA A 1 111 ? -12.211 -16.281 -9.586 1 58.59 111 ALA A O 1
ATOM 885 N N . GLN A 1 112 ? -13.273 -15.5 -11.445 1 64.19 112 GLN A N 1
ATOM 886 C CA . GLN A 1 112 ? -12.414 -14.32 -11.539 1 64.19 112 GLN A CA 1
ATOM 887 C C . GLN A 1 112 ? -12.516 -13.461 -10.281 1 64.19 112 GLN A C 1
ATOM 889 O O . GLN A 1 112 ? -13.617 -13.141 -9.836 1 64.19 112 GLN A O 1
ATOM 894 N N . ALA A 1 113 ? -11.398 -13.305 -9.672 1 71.69 113 ALA A N 1
ATOM 895 C CA . ALA A 1 113 ? -11.375 -12.508 -8.453 1 71.69 113 ALA A CA 1
ATOM 896 C C . ALA A 1 113 ? -11.555 -11.023 -8.766 1 71.69 113 ALA A C 1
ATOM 898 O O . ALA A 1 113 ? -11.086 -10.539 -9.805 1 71.69 113 ALA A O 1
ATOM 899 N N . ALA A 1 114 ? -12.438 -10.367 -7.98 1 81.31 114 ALA A N 1
ATOM 900 C CA . ALA A 1 114 ? -12.43 -8.906 -7.992 1 81.31 114 ALA A CA 1
ATOM 901 C C . ALA A 1 114 ? -11.195 -8.359 -7.281 1 81.31 114 ALA A C 1
ATOM 903 O O . ALA A 1 114 ? -10.773 -8.891 -6.254 1 81.31 114 ALA A O 1
ATOM 904 N N . VAL A 1 115 ? -10.555 -7.418 -7.957 1 86.56 115 VAL A N 1
ATOM 905 C CA . VAL A 1 115 ? -9.352 -6.82 -7.383 1 86.56 115 VAL A CA 1
ATOM 906 C C . VAL A 1 115 ? -9.617 -5.355 -7.043 1 86.56 115 VAL A C 1
ATOM 908 O O . VAL A 1 115 ? -10.234 -4.633 -7.828 1 86.56 115 VAL A O 1
ATOM 911 N N . SER A 1 116 ? -9.234 -4.988 -5.871 1 89 116 SER A N 1
ATOM 912 C CA . SER A 1 116 ? -9.375 -3.604 -5.434 1 89 116 SER A CA 1
ATOM 913 C C . SER A 1 116 ? -8.031 -3.01 -5.027 1 89 116 SER A C 1
ATOM 915 O O . SER A 1 116 ? -7.098 -3.744 -4.703 1 89 116 SER A O 1
ATOM 917 N N . PHE A 1 117 ? -7.965 -1.729 -5.215 1 92.94 117 PHE A N 1
ATOM 918 C CA . PHE A 1 117 ? -6.809 -0.967 -4.75 1 92.94 117 PHE A CA 1
ATOM 919 C C . PHE A 1 117 ? -7.25 0.191 -3.863 1 92.94 117 PHE A C 1
ATOM 921 O O . PHE A 1 117 ? -8.016 1.053 -4.293 1 92.94 117 PHE A O 1
ATOM 928 N N . ARG A 1 118 ? -6.762 0.228 -2.643 1 95.94 118 ARG A N 1
ATOM 929 C CA . ARG A 1 118 ? -7.105 1.328 -1.749 1 95.94 118 ARG A CA 1
ATOM 930 C C . ARG A 1 118 ? -5.898 1.768 -0.931 1 95.94 118 ARG A C 1
ATOM 932 O O . ARG A 1 118 ? -4.996 0.969 -0.666 1 95.94 118 ARG A O 1
ATOM 939 N N . CYS A 1 119 ? -5.875 3.016 -0.534 1 97.38 119 CYS A N 1
ATOM 940 C CA . CYS A 1 119 ? -4.828 3.5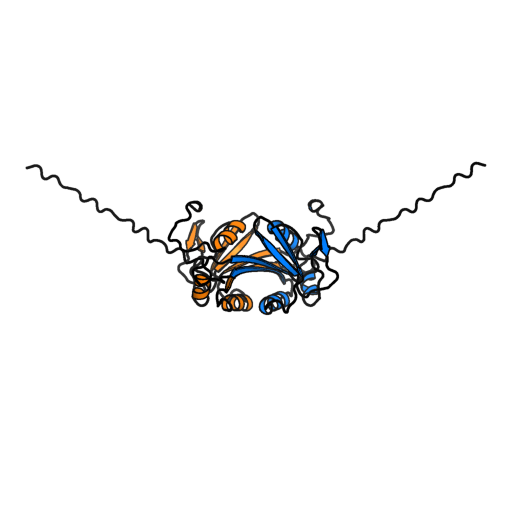76 0.311 1 97.38 119 CYS A CA 1
ATOM 941 C C . CYS A 1 119 ? -5.41 4.141 1.601 1 97.38 119 CYS A C 1
ATOM 943 O O . CYS A 1 119 ? -6.484 4.746 1.588 1 97.38 119 CYS A O 1
ATOM 945 N N . LEU A 1 120 ? -4.734 3.855 2.65 1 97.81 120 LEU A N 1
ATOM 946 C CA . LEU A 1 120 ? -5.055 4.434 3.949 1 97.81 120 LEU A CA 1
ATOM 947 C C . LEU A 1 120 ? -3.992 5.441 4.371 1 97.81 120 LEU A C 1
ATOM 949 O O . LEU A 1 120 ? -2.797 5.211 4.172 1 97.81 120 LEU A O 1
ATOM 953 N N . CYS A 1 121 ? -4.406 6.555 4.961 1 96 121 CYS A N 1
ATOM 954 C CA . CYS A 1 121 ? -3.463 7.57 5.414 1 96 121 CYS A CA 1
ATOM 955 C C . CYS A 1 121 ? -3.91 8.18 6.742 1 96 121 CYS A C 1
ATOM 957 O O . CYS A 1 121 ? -5.066 8.023 7.141 1 96 121 CYS A O 1
ATOM 959 N N . LYS A 1 122 ? -2.943 8.742 7.441 1 94.75 122 LYS A N 1
ATOM 960 C CA . LYS A 1 122 ? -3.164 9.195 8.812 1 94.75 122 LYS A CA 1
ATOM 961 C C . LYS A 1 122 ? -2.693 10.633 9.008 1 94.75 122 LYS A C 1
ATOM 963 O O . LYS A 1 122 ? -1.869 10.906 9.883 1 94.75 122 LYS A O 1
ATOM 968 N N . ARG A 1 123 ? -3.133 11.539 8.195 1 92.19 123 ARG A N 1
ATOM 969 C CA . ARG A 1 123 ? -2.975 12.984 8.297 1 92.19 123 ARG A CA 1
ATOM 970 C C . ARG A 1 123 ? -4.254 13.711 7.883 1 92.19 123 ARG A C 1
ATOM 972 O O . ARG A 1 123 ? -5 13.219 7.031 1 92.19 123 ARG A O 1
ATOM 979 N N . ASP A 1 124 ? -4.41 14.852 8.438 1 92.31 124 ASP A N 1
ATOM 980 C CA . ASP A 1 124 ? -5.613 15.625 8.148 1 92.31 124 ASP A CA 1
ATOM 981 C C . ASP A 1 124 ? -5.758 15.891 6.652 1 92.31 124 ASP A C 1
ATOM 983 O O . ASP A 1 124 ? -4.871 16.484 6.031 1 92.31 124 ASP A O 1
ATOM 987 N N . GLY A 1 125 ? -6.797 15.352 6.055 1 92.88 125 GLY A N 1
ATOM 988 C CA . GLY A 1 125 ? -7.105 15.602 4.656 1 92.88 125 GLY A CA 1
ATOM 989 C C . GLY A 1 125 ? -6.16 14.906 3.699 1 92.88 125 GLY A C 1
ATOM 990 O O . GLY A 1 125 ? -5.996 15.344 2.555 1 92.88 125 GLY A O 1
ATOM 991 N N . CYS A 1 126 ? -5.555 13.945 4.141 1 93.12 126 CYS A N 1
ATOM 992 C CA . CYS A 1 126 ? -4.52 13.312 3.326 1 93.12 126 CYS A CA 1
ATOM 993 C C . CYS A 1 126 ? -5.133 12.578 2.139 1 93.12 126 CYS A C 1
ATOM 995 O O . CYS A 1 126 ? -4.457 12.336 1.138 1 93.12 126 CYS A O 1
ATOM 997 N N . ASN A 1 127 ? -6.418 12.172 2.219 1 95.5 127 ASN A N 1
ATOM 998 C CA . ASN A 1 127 ? -7.043 11.43 1.127 1 95.5 127 ASN A CA 1
ATOM 999 C C . ASN A 1 127 ? -7.648 12.367 0.085 1 95.5 127 ASN A C 1
ATOM 1001 O O . ASN A 1 127 ? -8.82 12.234 -0.277 1 95.5 127 ASN A O 1
ATOM 1005 N N . VAL A 1 128 ? -6.82 13.18 -0.503 1 93.06 128 VAL A N 1
ATOM 1006 C CA . VAL A 1 128 ? -7.25 14.195 -1.455 1 93.06 128 VAL A CA 1
ATOM 1007 C C . VAL A 1 128 ? -7.969 13.531 -2.629 1 93.06 128 VAL A C 1
ATOM 1009 O O . VAL A 1 128 ? -7.516 12.508 -3.139 1 93.06 128 VAL A O 1
ATOM 1012 N N . PRO A 1 129 ? -9.141 14.133 -3.02 1 93.19 129 PRO A N 1
ATOM 1013 C CA . PRO A 1 129 ? -9.898 13.555 -4.133 1 93.19 129 PRO A CA 1
ATOM 1014 C C . PRO A 1 129 ? -9.266 13.844 -5.492 1 93.19 129 PRO A C 1
ATOM 1016 O O . PRO A 1 129 ? -9.562 14.867 -6.109 1 93.19 129 PRO A O 1
ATOM 1019 N N . ALA A 1 130 ? -8.453 13.023 -5.957 1 90.69 130 ALA A N 1
ATOM 1020 C CA . ALA A 1 130 ? -7.742 13.117 -7.23 1 90.69 130 ALA A CA 1
ATOM 1021 C C . ALA A 1 130 ? -7.375 11.734 -7.754 1 90.69 130 ALA A C 1
ATOM 1023 O O . ALA A 1 130 ? -7.543 10.734 -7.055 1 90.69 130 ALA A O 1
ATOM 1024 N N . ARG A 1 131 ? -6.961 11.734 -8.961 1 90.31 131 ARG A N 1
ATOM 1025 C CA . ARG A 1 131 ? -6.453 10.477 -9.5 1 90.31 131 ARG A CA 1
ATOM 1026 C C . ARG A 1 131 ? -5.262 9.977 -8.688 1 90.31 131 ARG A C 1
ATOM 1028 O O . ARG A 1 131 ? -4.59 10.758 -8.016 1 90.31 131 ARG A O 1
ATOM 1035 N N . LEU A 1 132 ? -4.973 8.695 -8.844 1 90.88 132 LEU A N 1
ATOM 1036 C CA . LEU A 1 132 ? -3.975 8.039 -8.008 1 90.88 132 LEU A CA 1
ATOM 1037 C C . LEU A 1 132 ? -2.631 8.75 -8.109 1 90.88 132 LEU A C 1
ATOM 1039 O O . LEU A 1 132 ? -1.966 8.969 -7.09 1 90.88 132 LEU A O 1
ATOM 1043 N N . ASP A 1 133 ? -2.191 8.961 -9.32 1 85.62 133 ASP A N 1
ATOM 1044 C CA . ASP A 1 133 ? -0.892 9.602 -9.5 1 85.62 133 ASP A CA 1
ATOM 1045 C C . ASP A 1 133 ? -0.844 10.953 -8.797 1 85.62 133 ASP A C 1
ATOM 1047 O O . ASP A 1 133 ? 0.146 11.289 -8.148 1 85.62 133 ASP A O 1
ATOM 1051 N N . LYS A 1 134 ? -1.867 11.727 -8.883 1 87.12 134 LYS A N 1
ATOM 1052 C CA . LYS A 1 134 ? -1.935 13.031 -8.234 1 87.12 134 LYS A CA 1
ATOM 1053 C C . LYS A 1 134 ? -2.084 12.883 -6.723 1 87.12 134 LYS A C 1
ATOM 1055 O O . LYS A 1 134 ? -1.525 13.68 -5.957 1 87.12 134 LYS A O 1
ATOM 1060 N N . PHE A 1 135 ? -2.873 11.906 -6.324 1 90.69 135 PHE A N 1
ATOM 1061 C CA . PHE A 1 135 ? -3.027 11.586 -4.906 1 90.69 135 PHE A CA 1
ATOM 1062 C C . PHE A 1 135 ? -1.676 11.297 -4.27 1 90.69 135 PHE A C 1
ATOM 1064 O O . PHE A 1 135 ? -1.344 11.859 -3.223 1 90.69 135 PHE A O 1
ATOM 1071 N N . LEU A 1 136 ? -0.915 10.492 -4.945 1 90.25 136 LEU A N 1
ATOM 1072 C CA . LEU A 1 136 ? 0.402 10.141 -4.426 1 90.25 136 LEU A CA 1
ATOM 1073 C C . LEU A 1 136 ? 1.345 11.336 -4.469 1 90.25 136 LEU A C 1
ATOM 1075 O O . LEU A 1 136 ? 2.145 11.539 -3.551 1 90.25 136 LEU A O 1
ATOM 1079 N N . GLU A 1 137 ? 1.22 12.102 -5.492 1 86.44 137 GLU A N 1
ATOM 1080 C CA . GLU A 1 137 ? 2.041 13.297 -5.613 1 86.44 137 GLU A CA 1
ATOM 1081 C C . GLU A 1 137 ? 1.74 14.289 -4.488 1 86.44 137 GLU A C 1
ATOM 1083 O O . GLU A 1 137 ? 2.658 14.867 -3.9 1 86.44 137 GLU A O 1
ATOM 1088 N N . TYR A 1 138 ? 0.515 14.484 -4.242 1 85 138 TYR A N 1
ATOM 1089 C CA . TYR A 1 138 ? 0.096 15.367 -3.162 1 85 138 TYR A CA 1
ATOM 1090 C C . TYR A 1 138 ? 0.719 14.945 -1.838 1 85 138 TYR A C 1
ATOM 1092 O O . TYR A 1 138 ? 1.104 15.797 -1.028 1 85 138 TYR A O 1
ATOM 1100 N N . ASN A 1 139 ? 0.857 13.711 -1.632 1 88.06 139 ASN A N 1
ATOM 1101 C CA . ASN A 1 139 ? 1.308 13.203 -0.343 1 88.06 139 ASN A CA 1
ATOM 1102 C C . ASN A 1 139 ? 2.83 13.133 -0.268 1 88.06 139 ASN A C 1
ATOM 1104 O O . ASN A 1 139 ? 3.389 12.719 0.75 1 88.06 139 ASN A O 1
ATOM 1108 N N . LYS A 1 140 ? 3.424 13.367 -1.381 1 77.38 140 LYS A N 1
ATOM 1109 C CA . LYS A 1 140 ? 4.871 13.539 -1.294 1 77.38 140 LYS A CA 1
ATOM 1110 C C . LYS A 1 140 ? 5.23 14.742 -0.424 1 77.38 140 LYS A C 1
ATOM 1112 O O . LYS A 1 140 ? 6.371 14.867 0.024 1 77.38 140 LYS A O 1
ATOM 1117 N N . LEU A 1 141 ? 4.16 15.453 0.222 1 60.94 141 LEU A N 1
ATOM 1118 C CA . LEU A 1 141 ? 4.297 16.484 1.248 1 60.94 141 LEU A CA 1
ATOM 1119 C C . LEU A 1 141 ? 4.879 17.766 0.662 1 60.94 141 LEU A C 1
ATOM 1121 O O . LEU A 1 141 ? 5.73 17.703 -0.23 1 60.94 141 LEU A O 1
ATOM 1125 N N . PRO A 1 142 ? 4.066 18.938 0.469 1 51.06 142 PRO A N 1
ATOM 1126 C CA . PRO A 1 142 ? 4.695 20.203 0.107 1 51.06 142 PRO A CA 1
ATOM 1127 C C . PRO A 1 142 ? 6.105 20.359 0.679 1 51.06 142 PRO A C 1
ATOM 1129 O O . PRO A 1 142 ? 6.414 19.766 1.723 1 51.06 142 PRO A O 1
ATOM 1132 N N . LEU A 1 143 ? 6.918 20.75 -0.247 1 39.78 143 LEU A N 1
ATOM 1133 C CA . LEU A 1 143 ? 7.957 21.766 -0.203 1 39.78 143 LEU A CA 1
ATOM 1134 C C . LEU A 1 143 ? 7.629 22.844 0.833 1 39.78 143 LEU A C 1
ATOM 1136 O O . LEU A 1 143 ? 6.477 22.969 1.248 1 39.78 143 LEU A O 1
ATOM 1140 N N . ASP A 1 144 ? 8.289 23.719 1.113 1 36.03 144 ASP A N 1
ATOM 1141 C CA . ASP A 1 144 ? 8.031 24.984 1.797 1 36.03 144 ASP A CA 1
ATOM 1142 C C . ASP A 1 144 ? 6.68 25.562 1.39 1 36.03 144 ASP A C 1
ATOM 1144 O O . ASP A 1 144 ? 6.484 25.938 0.232 1 36.03 144 ASP A O 1
ATOM 1148 N N . LEU A 1 145 ? 5.586 24.938 1.724 1 35.47 145 LEU A N 1
ATOM 1149 C CA . LEU A 1 145 ? 4.379 25.703 1.47 1 35.47 145 LEU A CA 1
ATOM 1150 C C . LEU A 1 145 ? 4.652 27.203 1.607 1 35.47 145 LEU A C 1
ATOM 1152 O O . LEU A 1 145 ? 3.727 28.016 1.583 1 35.47 145 LEU A O 1
ATOM 1156 N N . HIS A 1 146 ? 5.539 27.75 1.981 1 34.53 146 HIS A N 1
ATOM 1157 C CA . HIS A 1 146 ? 5.328 29.156 1.634 1 34.53 146 HIS A CA 1
ATOM 1158 C C . HIS A 1 146 ? 4.84 29.297 0.197 1 34.53 146 HIS A C 1
ATOM 1160 O O . HIS A 1 146 ? 4.496 30.391 -0.24 1 34.53 146 HIS A O 1
ATOM 1166 N N . HIS A 1 147 ? 5.285 28.469 -0.92 1 30.61 147 HIS A N 1
ATOM 1167 C CA . HIS A 1 147 ? 4.855 28.781 -2.279 1 30.61 147 HIS A CA 1
ATOM 1168 C C . HIS A 1 147 ? 3.646 27.938 -2.682 1 30.61 147 HIS A C 1
ATOM 1170 O O . HIS A 1 14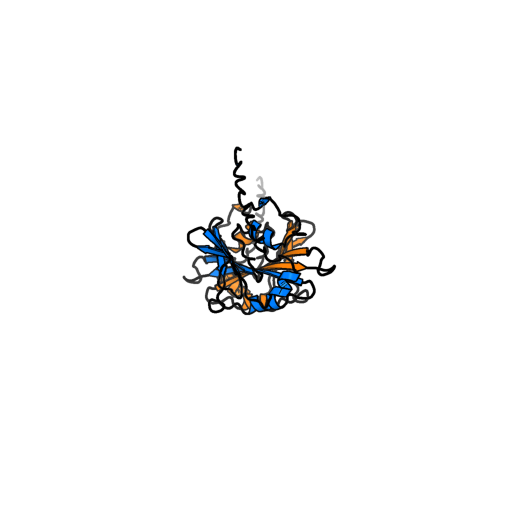7 ? 3.723 26.719 -2.725 1 30.61 147 HIS A O 1
ATOM 1176 N N . PRO A 1 148 ? 2.338 28.359 -2.682 1 32.81 148 PRO A N 1
ATOM 1177 C CA . PRO A 1 148 ? 1.061 27.859 -3.197 1 32.81 148 PRO A CA 1
ATOM 1178 C C . PRO A 1 148 ? 1.203 27.156 -4.547 1 32.81 148 PRO A C 1
ATOM 1180 O O . PRO A 1 148 ? 1.783 27.719 -5.48 1 32.81 148 PRO A O 1
ATOM 1183 N N . ASN A 1 149 ? 1.455 25.953 -4.652 1 32.62 149 ASN A N 1
ATOM 1184 C CA . ASN A 1 149 ? 1.479 25.469 -6.027 1 32.62 149 ASN A CA 1
ATOM 1185 C C . ASN A 1 149 ? 0.197 25.828 -6.77 1 32.62 149 ASN A C 1
ATOM 1187 O O . ASN A 1 149 ? -0.891 25.391 -6.387 1 32.62 149 ASN A O 1
ATOM 1191 N N . LYS A 1 150 ? 0.122 26.766 -7.613 1 32.75 150 LYS A N 1
ATOM 1192 C CA . LYS A 1 150 ? -0.844 27.328 -8.555 1 32.75 150 LYS A CA 1
ATOM 1193 C C . LYS A 1 150 ? -1.581 26.219 -9.305 1 32.75 150 LYS A C 1
ATOM 1195 O O . LYS A 1 150 ? -2.664 26.438 -9.844 1 32.75 150 LYS A O 1
ATOM 1200 N N . ASP A 1 151 ? -1.057 25.078 -9.539 1 31.02 151 ASP A N 1
ATOM 1201 C CA . ASP A 1 151 ? -1.667 24.219 -10.547 1 31.02 151 ASP A CA 1
ATOM 1202 C C . ASP A 1 151 ? -2.791 23.391 -9.938 1 31.02 151 ASP A C 1
ATOM 1204 O O . ASP A 1 151 ? -3.422 22.578 -10.641 1 31.02 151 ASP A O 1
ATOM 1208 N N . LEU A 1 152 ? -2.992 23.25 -8.695 1 31.5 152 LEU A N 1
ATOM 1209 C CA . LEU A 1 152 ? -4.207 22.594 -8.234 1 31.5 152 LEU A CA 1
ATOM 1210 C C . LEU A 1 152 ? -5.383 23.562 -8.227 1 31.5 152 LEU A C 1
ATOM 1212 O O . LEU A 1 152 ? -6.441 23.266 -7.672 1 31.5 152 LEU A O 1
ATOM 1216 N N . GLN A 1 153 ? -5.375 24.844 -8.562 1 25.12 153 GLN A N 1
ATOM 1217 C CA . GLN A 1 153 ? -6.539 25.688 -8.812 1 25.12 153 GLN A CA 1
ATOM 1218 C C . GLN A 1 153 ? -7.227 25.312 -10.125 1 25.12 153 GLN A C 1
ATOM 1220 O O . GLN A 1 153 ? -6.57 25.156 -11.156 1 25.12 153 GLN A O 1
ATOM 1225 N N . MET B 1 1 ? 23.125 -46.406 -57.438 1 35 1 MET B N 1
ATOM 1226 C CA . MET B 1 1 ? 22.281 -46.375 -56.25 1 35 1 MET B CA 1
ATOM 1227 C C . MET B 1 1 ? 22.672 -45.219 -55.344 1 35 1 MET B C 1
ATOM 1229 O O . MET B 1 1 ? 23.781 -45.219 -54.781 1 35 1 MET B O 1
ATOM 1233 N N . ASN B 1 2 ? 22.281 -43.969 -55.656 1 42.03 2 ASN B N 1
ATOM 1234 C CA . ASN B 1 2 ? 22.438 -42.688 -55.031 1 42.03 2 ASN B CA 1
ATOM 1235 C C . ASN B 1 2 ? 21.828 -42.656 -53.625 1 42.03 2 ASN B C 1
ATOM 1237 O O . ASN B 1 2 ? 20.625 -42.844 -53.469 1 42.03 2 ASN B O 1
ATOM 1241 N N . ARG B 1 3 ? 22.625 -43.062 -52.594 1 44.25 3 ARG B N 1
ATOM 1242 C CA . ARG B 1 3 ? 22.281 -43.031 -51.156 1 44.25 3 ARG B CA 1
ATOM 1243 C C . ARG B 1 3 ? 21.922 -41.625 -50.719 1 44.25 3 ARG B C 1
ATOM 1245 O O . ARG B 1 3 ? 22.75 -40.719 -50.781 1 44.25 3 ARG B O 1
ATOM 1252 N N . SER B 1 4 ? 20.688 -41.125 -51 1 44.34 4 SER B N 1
ATOM 1253 C CA . SER B 1 4 ? 20.156 -39.906 -50.438 1 44.34 4 SER B CA 1
ATOM 1254 C C . SER B 1 4 ? 20.297 -39.906 -48.906 1 44.34 4 SER B C 1
ATOM 1256 O O . SER B 1 4 ? 19.781 -40.812 -48.219 1 44.34 4 SER B O 1
ATOM 1258 N N . ILE B 1 5 ? 21.438 -39.406 -48.406 1 43.91 5 ILE B N 1
ATOM 1259 C CA . ILE B 1 5 ? 21.609 -39.188 -46.969 1 43.91 5 ILE B CA 1
ATOM 1260 C C . ILE B 1 5 ? 20.531 -38.25 -46.438 1 43.91 5 ILE B C 1
ATOM 1262 O O . ILE B 1 5 ? 20.438 -37.094 -46.875 1 43.91 5 ILE B O 1
ATOM 1266 N N . LEU B 1 6 ? 19.344 -38.781 -46.125 1 39.03 6 LEU B N 1
ATOM 1267 C CA . LEU B 1 6 ? 18.344 -38 -45.406 1 39.03 6 LEU B CA 1
ATOM 1268 C C . LEU B 1 6 ? 18.938 -37.438 -44.125 1 39.03 6 LEU B C 1
ATOM 1270 O O . LEU B 1 6 ? 19.344 -38.188 -43.25 1 39.03 6 LEU B O 1
ATOM 1274 N N . LEU B 1 7 ? 19.531 -36.281 -44.219 1 38.22 7 LEU B N 1
ATOM 1275 C CA . LEU B 1 7 ? 19.938 -35.5 -43.031 1 38.22 7 LEU B CA 1
ATOM 1276 C C . LEU B 1 7 ? 18.734 -35.281 -42.125 1 38.22 7 LEU B C 1
ATOM 1278 O O . LEU B 1 7 ? 17.781 -34.625 -42.469 1 38.22 7 LEU B O 1
ATOM 1282 N N . LEU B 1 8 ? 18.469 -36.281 -41.25 1 39.56 8 LEU B N 1
ATOM 1283 C CA . LEU B 1 8 ? 17.547 -36.031 -40.156 1 39.56 8 LEU B CA 1
ATOM 1284 C C . LEU B 1 8 ? 17.969 -34.812 -39.344 1 39.56 8 LEU B C 1
ATOM 1286 O O . LEU B 1 8 ? 19.016 -34.812 -38.719 1 39.56 8 LEU B O 1
ATOM 1290 N N . LEU B 1 9 ? 17.625 -33.625 -39.781 1 41.44 9 LEU B N 1
ATOM 1291 C CA . LEU B 1 9 ? 17.781 -32.469 -38.906 1 41.44 9 LEU B CA 1
ATOM 1292 C C . LEU B 1 9 ? 17.062 -32.688 -37.594 1 41.44 9 LEU B C 1
ATOM 1294 O O . LEU B 1 9 ? 15.875 -33.031 -37.562 1 41.44 9 LEU B O 1
ATOM 1298 N N . PRO B 1 10 ? 17.797 -33.031 -36.531 1 42.25 10 PRO B N 1
ATOM 1299 C CA . PRO B 1 10 ? 17.078 -33.031 -35.25 1 42.25 10 PRO B CA 1
ATOM 1300 C C . PRO B 1 10 ? 16.266 -31.766 -35.031 1 42.25 10 PRO B C 1
ATOM 1302 O O . PRO B 1 10 ? 16.766 -30.656 -35.281 1 42.25 10 PRO B O 1
ATOM 1305 N N . ALA B 1 11 ? 14.969 -31.797 -35.219 1 37.19 11 ALA B N 1
ATOM 1306 C CA . ALA B 1 11 ? 14.109 -30.75 -34.688 1 37.19 11 ALA B CA 1
ATOM 1307 C C . ALA B 1 11 ? 14.43 -30.484 -33.219 1 37.19 11 ALA B C 1
ATOM 1309 O O . ALA B 1 11 ? 14.203 -31.344 -32.344 1 37.19 11 ALA B O 1
ATOM 1310 N N . PHE B 1 12 ? 15.469 -29.766 -32.938 1 35.38 12 PHE B N 1
ATOM 1311 C CA . PHE B 1 12 ? 15.531 -29.203 -31.594 1 35.38 12 PHE B CA 1
ATOM 1312 C C . PHE B 1 12 ? 14.195 -28.562 -31.203 1 35.38 12 PHE B C 1
ATOM 1314 O O . PHE B 1 12 ? 13.828 -27.516 -31.75 1 35.38 12 PHE B O 1
ATOM 1321 N N . PHE B 1 13 ? 13.203 -29.391 -30.922 1 32.84 13 PHE B N 1
ATOM 1322 C CA . PHE B 1 13 ? 12.117 -28.781 -30.172 1 32.84 13 PHE B CA 1
ATOM 1323 C C . PHE B 1 13 ? 12.664 -27.875 -29.062 1 32.84 13 PHE B C 1
ATOM 1325 O O . PHE B 1 13 ? 13.367 -28.359 -28.172 1 32.84 13 PHE B O 1
ATOM 1332 N N . LEU B 1 14 ? 13.023 -26.688 -29.359 1 30.7 14 LEU B N 1
ATOM 1333 C CA . LEU B 1 14 ? 13.031 -25.703 -28.281 1 30.7 14 LEU B CA 1
ATOM 1334 C C . LEU B 1 14 ? 11.883 -25.938 -27.312 1 30.7 14 LEU B C 1
ATOM 1336 O O . LEU B 1 14 ? 10.719 -25.719 -27.641 1 30.7 14 LEU B O 1
ATOM 1340 N N . LEU B 1 15 ? 11.938 -27.016 -26.547 1 30.73 15 LEU B N 1
ATOM 1341 C CA . LEU B 1 15 ? 11.156 -26.922 -25.328 1 30.73 15 LEU B CA 1
ATOM 1342 C C . LEU B 1 15 ? 11.195 -25.5 -24.766 1 30.73 15 LEU B C 1
ATOM 1344 O O . LEU B 1 15 ? 12.219 -25.062 -24.234 1 30.73 15 LEU B O 1
ATOM 1348 N N . ALA B 1 16 ? 10.766 -24.578 -25.531 1 31.59 16 ALA B N 1
ATOM 1349 C CA . ALA B 1 16 ? 10.336 -23.422 -24.75 1 31.59 16 ALA B CA 1
ATOM 1350 C C . ALA B 1 16 ? 9.781 -23.859 -23.391 1 31.59 16 ALA B C 1
ATOM 1352 O O . ALA B 1 16 ? 8.742 -24.516 -23.312 1 31.59 16 ALA B O 1
ATOM 1353 N N . GLN B 1 17 ? 10.578 -24.297 -22.484 1 33.47 17 GLN B N 1
ATOM 1354 C CA . GLN B 1 17 ? 10.141 -24.375 -21.094 1 33.47 17 GLN B CA 1
ATOM 1355 C C . GLN B 1 17 ? 9.039 -23.344 -20.812 1 33.47 17 GLN B C 1
ATOM 1357 O O . GLN B 1 17 ? 9.227 -22.156 -21.031 1 33.47 17 GLN B O 1
ATOM 1362 N N . SER B 1 18 ? 7.883 -23.609 -21.125 1 33.69 18 SER B N 1
ATOM 1363 C CA . SER B 1 18 ? 6.73 -22.906 -20.578 1 33.69 18 SER B CA 1
ATOM 1364 C C . SER B 1 18 ? 7.078 -22.219 -19.266 1 33.69 18 SER B C 1
ATOM 1366 O O . SER B 1 18 ? 7.152 -22.859 -18.219 1 33.69 18 SER B O 1
ATOM 1368 N N . ARG B 1 19 ? 8.094 -21.453 -19.281 1 37.56 19 ARG B N 1
ATOM 1369 C CA . ARG B 1 19 ? 8.406 -20.672 -18.078 1 37.56 19 ARG B CA 1
ATOM 1370 C C . ARG B 1 19 ? 7.141 -20.297 -17.312 1 37.56 19 ARG B C 1
ATOM 1372 O O . ARG B 1 19 ? 6.27 -19.609 -17.844 1 37.56 19 ARG B O 1
ATOM 1379 N N . ASN B 1 20 ? 6.609 -21.188 -16.5 1 39.38 20 ASN B N 1
ATOM 1380 C CA . ASN B 1 20 ? 5.449 -21.172 -15.617 1 39.38 20 ASN B CA 1
ATOM 1381 C C . ASN B 1 20 ? 5.227 -19.797 -15.008 1 39.38 20 ASN B C 1
ATOM 1383 O O . ASN B 1 20 ? 6.059 -19.312 -14.234 1 39.38 20 ASN B O 1
ATOM 1387 N N . ILE B 1 21 ? 4.879 -18.906 -15.828 1 44.31 21 ILE B N 1
ATOM 1388 C CA . ILE B 1 21 ? 4.402 -17.672 -15.195 1 44.31 21 ILE B CA 1
ATOM 1389 C C . ILE B 1 21 ? 3.559 -18.031 -13.969 1 44.31 21 ILE B C 1
ATOM 1391 O O . ILE B 1 21 ? 2.625 -18.828 -14.055 1 44.31 21 ILE B O 1
ATOM 1395 N N . PRO B 1 22 ? 4.133 -17.859 -12.844 1 49.59 22 PRO B N 1
ATOM 1396 C CA . PRO B 1 22 ? 3.432 -18.172 -11.594 1 49.59 22 PRO B CA 1
ATOM 1397 C C . PRO B 1 22 ? 1.984 -17.672 -11.602 1 49.59 22 PRO B C 1
ATOM 1399 O O . PRO B 1 22 ? 1.645 -16.734 -12.328 1 49.59 22 PRO B O 1
ATOM 1402 N N . GLY B 1 23 ? 1.106 -18.516 -11.227 1 52.91 23 GLY B N 1
ATOM 1403 C CA . GLY B 1 23 ? -0.302 -18.203 -11.039 1 52.91 23 GLY B CA 1
ATOM 1404 C C . GLY B 1 23 ? -0.535 -16.844 -10.398 1 52.91 23 GLY B C 1
ATOM 1405 O O . GLY B 1 23 ? 0.241 -16.406 -9.547 1 52.91 23 GLY B O 1
ATOM 1406 N N . ASN B 1 24 ? -1.158 -15.992 -11.117 1 63.03 24 ASN B N 1
ATOM 1407 C CA . ASN B 1 24 ? -1.547 -14.664 -10.641 1 63.03 24 ASN B CA 1
ATOM 1408 C C . ASN B 1 24 ? -3.02 -14.625 -10.242 1 63.03 24 ASN B C 1
ATOM 1410 O O . ASN B 1 24 ? -3.805 -13.875 -10.828 1 63.03 24 ASN B O 1
ATOM 1414 N N . SER B 1 25 ? -3.479 -15.648 -9.406 1 66 25 SER B N 1
ATOM 1415 C CA . SER B 1 25 ? -4.84 -15.656 -8.875 1 66 25 SER B CA 1
ATOM 1416 C C . SER B 1 25 ? -4.84 -15.484 -7.363 1 66 25 SER B C 1
ATOM 1418 O O . SER B 1 25 ? -3.793 -15.57 -6.723 1 66 25 SER B O 1
ATOM 1420 N N . ALA B 1 26 ? -6.027 -15.188 -6.895 1 73.62 26 ALA B N 1
ATOM 1421 C CA . ALA B 1 26 ? -6.164 -15.133 -5.441 1 73.62 26 ALA B CA 1
ATOM 1422 C C . ALA B 1 26 ? -5.785 -16.469 -4.809 1 73.62 26 ALA B C 1
ATOM 1424 O O . ALA B 1 26 ? -5.184 -16.5 -3.732 1 73.62 26 ALA B O 1
ATOM 1425 N N . ILE B 1 27 ? -6.117 -17.484 -5.48 1 77.31 27 ILE B N 1
ATOM 1426 C CA . ILE B 1 27 ? -5.805 -18.812 -4.969 1 77.31 27 ILE B CA 1
ATOM 1427 C C . ILE B 1 27 ? -4.289 -19.016 -4.953 1 77.31 27 ILE B C 1
ATOM 1429 O O . ILE B 1 27 ? -3.748 -19.625 -4.023 1 77.31 27 ILE B O 1
ATOM 1433 N N . ASP B 1 28 ? -3.654 -18.531 -5.949 1 80 28 ASP B N 1
ATOM 1434 C CA . ASP B 1 28 ? -2.197 -18.609 -5.984 1 80 28 ASP B CA 1
ATOM 1435 C C . ASP B 1 28 ? -1.575 -17.875 -4.797 1 80 28 ASP B C 1
ATOM 1437 O O . ASP B 1 28 ? -0.617 -18.375 -4.191 1 80 28 ASP B O 1
ATOM 1441 N N . ALA B 1 29 ? -2.16 -16.75 -4.551 1 83.56 29 ALA B N 1
ATOM 1442 C CA . ALA B 1 29 ? -1.661 -15.969 -3.426 1 83.56 29 ALA B CA 1
ATOM 1443 C C . ALA B 1 29 ? -1.841 -16.719 -2.109 1 83.56 29 ALA B C 1
ATOM 1445 O O . ALA B 1 29 ? -0.937 -16.734 -1.271 1 83.56 29 ALA B O 1
ATOM 1446 N N . ILE B 1 30 ? -2.943 -17.375 -1.957 1 84.19 30 ILE B N 1
ATOM 1447 C CA . ILE B 1 30 ? -3.229 -18.109 -0.737 1 84.19 30 ILE B CA 1
ATOM 1448 C C . ILE B 1 30 ? -2.264 -19.297 -0.615 1 84.19 30 ILE B C 1
ATOM 1450 O O . ILE B 1 30 ? -1.729 -19.562 0.465 1 84.19 30 ILE B O 1
ATOM 1454 N N . GLU B 1 31 ? -2.01 -19.844 -1.673 1 85.62 31 GLU B N 1
ATOM 1455 C CA . GLU B 1 31 ? -1.17 -21.047 -1.675 1 85.62 31 GLU B CA 1
ATOM 1456 C C . GLU B 1 31 ? 0.295 -20.688 -1.436 1 85.62 31 GLU B C 1
ATOM 1458 O O . GLU B 1 31 ? 1.049 -21.484 -0.874 1 85.62 31 GLU B O 1
ATOM 1463 N N . GLN B 1 32 ? 0.661 -19.484 -1.765 1 88.12 32 GLN B N 1
ATOM 1464 C CA . GLN B 1 32 ? 2.078 -19.141 -1.752 1 88.12 32 GLN B CA 1
ATOM 1465 C C . GLN B 1 32 ? 2.422 -18.281 -0.534 1 88.12 32 GLN B C 1
ATOM 1467 O O . GLN B 1 32 ? 3.586 -17.938 -0.323 1 88.12 32 GLN B O 1
ATOM 1472 N N . LYS B 1 33 ? 1.477 -18 0.308 1 89.06 33 LYS B N 1
ATOM 1473 C CA . LYS B 1 33 ? 1.678 -17.016 1.36 1 89.06 33 LYS B CA 1
ATOM 1474 C C . LYS B 1 33 ? 2.775 -17.453 2.326 1 89.06 33 LYS B C 1
ATOM 1476 O O . LYS B 1 33 ? 3.383 -16.625 3.002 1 89.06 33 LYS B O 1
ATOM 1481 N N . ASP B 1 34 ? 3.135 -18.797 2.385 1 91.06 34 ASP B N 1
ATOM 1482 C CA . ASP B 1 34 ? 4.152 -19.266 3.314 1 91.06 34 ASP B CA 1
ATOM 1483 C C . ASP B 1 34 ? 5.355 -19.844 2.566 1 91.06 34 ASP B C 1
ATOM 1485 O O . ASP B 1 34 ? 6.203 -20.516 3.162 1 91.06 34 ASP B O 1
ATOM 1489 N N . LYS B 1 35 ? 5.426 -19.609 1.319 1 92.62 35 LYS B N 1
ATOM 1490 C CA . LYS B 1 35 ? 6.488 -20.188 0.505 1 92.62 35 LYS B CA 1
ATOM 1491 C C . LYS B 1 35 ? 7.52 -19.141 0.113 1 92.62 35 LYS B C 1
ATOM 1493 O O . LYS B 1 35 ? 7.184 -17.969 -0.053 1 92.62 35 LYS B O 1
ATOM 1498 N N . PRO B 1 36 ? 8.781 -19.609 0.012 1 95.88 36 PRO B N 1
ATOM 1499 C CA . PRO B 1 36 ? 9.742 -18.703 -0.618 1 95.88 36 PRO B CA 1
ATOM 1500 C C . PRO B 1 36 ? 9.453 -18.469 -2.098 1 95.88 36 PRO B C 1
ATOM 1502 O O . PRO B 1 36 ? 8.898 -19.344 -2.77 1 95.88 36 PRO B O 1
ATOM 1505 N N . LEU B 1 37 ? 9.844 -17.406 -2.523 1 94.88 37 LEU B N 1
ATOM 1506 C CA . LEU B 1 37 ? 9.445 -16.922 -3.844 1 94.88 37 LEU B CA 1
ATOM 1507 C C . LEU B 1 37 ? 10.664 -16.578 -4.688 1 94.88 37 LEU B C 1
ATOM 1509 O O . LEU B 1 37 ? 11.688 -16.125 -4.152 1 94.88 37 LEU B O 1
ATOM 1513 N N . ARG B 1 38 ? 10.555 -16.766 -6.035 1 95.81 38 ARG B N 1
ATOM 1514 C CA . ARG B 1 38 ? 11.453 -16.062 -6.941 1 95.81 38 ARG B CA 1
ATOM 1515 C C . ARG B 1 38 ? 10.977 -14.648 -7.199 1 95.81 38 ARG B C 1
ATOM 1517 O O . ARG B 1 38 ? 9.773 -14.406 -7.336 1 95.81 38 ARG B O 1
ATOM 1524 N N . CYS B 1 39 ? 11.898 -13.727 -7.297 1 96.94 39 CYS B N 1
ATOM 1525 C CA . CYS B 1 39 ? 11.578 -12.328 -7.562 1 96.94 39 CYS B CA 1
ATOM 1526 C C . CYS B 1 39 ? 12.312 -11.828 -8.805 1 96.94 39 CYS B C 1
ATOM 1528 O O . CYS B 1 39 ? 13.414 -12.289 -9.109 1 96.94 39 CYS B O 1
ATOM 1530 N N . TRP B 1 40 ? 11.641 -10.961 -9.516 1 95.94 40 TRP B N 1
ATOM 1531 C CA . TRP B 1 40 ? 12.367 -10.266 -10.578 1 95.94 40 TRP B CA 1
ATOM 1532 C C . TRP B 1 40 ? 13.5 -9.422 -10 1 95.94 40 TRP B C 1
ATOM 1534 O O . TRP B 1 40 ? 13.312 -8.734 -8.992 1 95.94 40 TRP B O 1
ATOM 1544 N N . GLU B 1 41 ? 14.641 -9.516 -10.609 1 96.75 41 GLU B N 1
ATOM 1545 C CA . GLU B 1 41 ? 15.812 -8.711 -10.258 1 96.75 41 GLU B CA 1
ATOM 1546 C C . GLU B 1 41 ? 16.516 -8.188 -11.508 1 96.75 41 GLU B C 1
ATOM 1548 O O . GLU B 1 41 ? 16.344 -8.734 -12.602 1 96.75 41 GLU B O 1
ATOM 1553 N N . GLU B 1 42 ? 17.172 -7.074 -11.305 1 93.25 42 GLU B N 1
ATOM 1554 C CA . GLU B 1 42 ? 17.938 -6.484 -12.406 1 93.25 42 GLU B CA 1
ATOM 1555 C C . GLU B 1 42 ? 19.422 -6.758 -12.266 1 93.25 42 GLU B C 1
ATOM 1557 O O . GLU B 1 42 ? 20.016 -6.504 -11.211 1 93.25 42 GLU B O 1
ATOM 1562 N N . GLU B 1 43 ? 20.031 -7.324 -13.297 1 91.06 43 GLU B N 1
ATOM 1563 C CA . GLU B 1 43 ? 21.469 -7.492 -13.406 1 91.06 43 GLU B CA 1
ATOM 1564 C C . GLU B 1 43 ? 21.984 -6.984 -14.75 1 91.06 43 GLU B C 1
ATOM 1566 O O . GLU B 1 43 ? 21.625 -7.52 -15.797 1 91.06 43 GLU B O 1
ATOM 1571 N N . ASN B 1 44 ? 22.828 -5.91 -14.727 1 91.81 44 ASN B N 1
ATOM 1572 C CA . ASN B 1 44 ? 23.453 -5.336 -15.914 1 91.81 44 ASN B CA 1
ATOM 1573 C C . ASN B 1 44 ? 22.406 -4.918 -16.953 1 91.81 44 ASN B C 1
ATOM 1575 O O . ASN B 1 44 ? 22.531 -5.242 -18.125 1 91.81 44 ASN B O 1
ATOM 1579 N N . GLY B 1 45 ? 21.344 -4.309 -16.484 1 88.44 45 GLY B N 1
ATOM 1580 C CA . GLY B 1 45 ? 20.312 -3.773 -17.375 1 88.44 45 GLY B CA 1
ATOM 1581 C C . GLY B 1 45 ? 19.328 -4.824 -17.844 1 88.44 45 GLY B C 1
ATOM 1582 O O . GLY B 1 45 ? 18.422 -4.527 -18.625 1 88.44 45 GLY B O 1
ATOM 1583 N N . LYS B 1 46 ? 19.484 -6.047 -17.406 1 94.62 46 LYS B N 1
ATOM 1584 C CA . LYS B 1 46 ? 18.578 -7.129 -17.781 1 94.62 46 LYS B CA 1
ATOM 1585 C C . LYS B 1 46 ? 17.797 -7.641 -16.578 1 94.62 46 LYS B C 1
ATOM 1587 O O . LYS B 1 46 ? 18.359 -7.781 -15.484 1 94.62 46 LYS B O 1
ATOM 1592 N N . TYR B 1 47 ? 16.5 -7.891 -16.844 1 94.38 47 TYR B N 1
ATOM 1593 C CA . TYR B 1 47 ? 15.633 -8.406 -15.789 1 94.38 47 TYR B CA 1
ATOM 1594 C C . TYR B 1 47 ? 15.445 -9.914 -15.93 1 94.38 47 TYR B C 1
ATOM 1596 O O . TYR B 1 47 ? 15.266 -10.422 -17.047 1 94.38 47 TYR B O 1
ATOM 1604 N N . SER B 1 48 ? 15.547 -10.609 -14.812 1 96.12 48 SER B N 1
ATOM 1605 C CA . SER B 1 48 ? 15.258 -12.039 -14.758 1 96.12 48 SER B CA 1
ATOM 1606 C C . SER B 1 48 ? 14.734 -12.445 -13.383 1 96.12 48 SER B C 1
ATOM 1608 O O . SER B 1 48 ? 14.922 -11.719 -12.406 1 96.1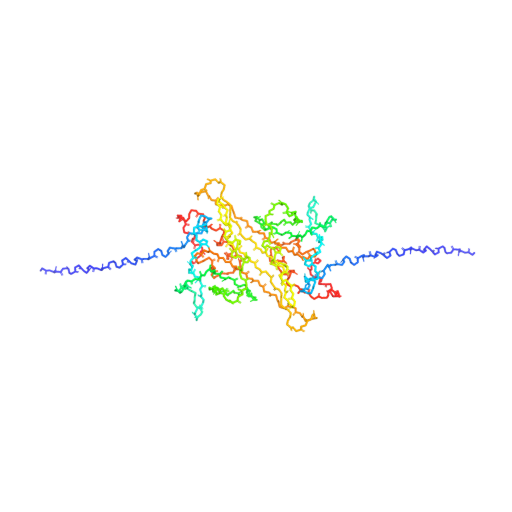2 48 SER B O 1
ATOM 1610 N N . LEU B 1 49 ? 14.055 -13.555 -13.328 1 96.25 49 LEU B N 1
ATOM 1611 C CA . LEU B 1 49 ? 13.68 -14.109 -12.039 1 96.25 49 LEU B CA 1
ATOM 1612 C C . LEU B 1 49 ? 14.898 -14.625 -11.289 1 96.25 49 LEU B C 1
ATOM 1614 O O . LEU B 1 49 ? 15.781 -15.242 -11.883 1 96.25 49 LEU B O 1
ATOM 1618 N N . SER B 1 50 ? 14.953 -14.375 -10.062 1 96.62 50 SER B N 1
ATOM 1619 C CA . SER B 1 50 ? 16.094 -14.703 -9.219 1 96.62 50 SER B CA 1
ATOM 1620 C C . SER B 1 50 ? 16.234 -16.203 -9.023 1 96.62 50 SER B C 1
ATOM 1622 O O . SER B 1 50 ? 15.242 -16.938 -9.031 1 96.62 50 SER B O 1
ATOM 1624 N N . ASP B 1 51 ? 17.469 -16.641 -8.773 1 94.06 51 ASP B N 1
ATOM 1625 C CA . ASP B 1 51 ? 17.688 -18.031 -8.352 1 94.06 51 ASP B CA 1
ATOM 1626 C C . ASP B 1 51 ? 17.406 -18.203 -6.859 1 94.06 51 ASP B C 1
ATOM 1628 O O . ASP B 1 51 ? 16.656 -19.094 -6.461 1 94.06 51 ASP B O 1
ATOM 1632 N N . PRO B 1 52 ? 18.078 -17.266 -6.086 1 96.06 52 PRO B N 1
ATOM 1633 C CA . PRO B 1 52 ? 17.656 -17.375 -4.688 1 96.06 52 PRO B CA 1
ATOM 1634 C C . PRO B 1 52 ? 16.172 -17.094 -4.508 1 96.06 52 PRO B C 1
ATOM 1636 O O . PRO B 1 52 ? 15.562 -16.391 -5.316 1 96.06 52 PRO B O 1
ATOM 1639 N N . LYS B 1 53 ? 15.594 -17.703 -3.523 1 97.19 53 LYS B N 1
ATOM 1640 C CA . LYS B 1 53 ? 14.211 -17.422 -3.174 1 97.19 53 LYS B CA 1
ATOM 1641 C C . LYS B 1 53 ? 14.117 -16.516 -1.948 1 97.19 53 LYS B C 1
ATOM 1643 O O . LYS B 1 53 ? 14.992 -16.547 -1.077 1 97.19 53 LYS B O 1
ATOM 1648 N N . TYR B 1 54 ? 13.109 -15.711 -1.938 1 97.75 54 TYR B N 1
ATOM 1649 C CA . TYR B 1 54 ? 12.938 -14.695 -0.903 1 97.75 54 TYR B CA 1
ATOM 1650 C C . TYR B 1 54 ? 11.586 -14.844 -0.217 1 97.75 54 TYR B C 1
ATOM 1652 O O . TYR B 1 54 ? 10.656 -15.438 -0.776 1 97.75 54 TYR B O 1
ATOM 1660 N N . PRO B 1 55 ? 11.477 -14.359 0.95 1 97.31 55 PRO B N 1
ATOM 1661 C CA . PRO B 1 55 ? 10.172 -14.375 1.615 1 97.31 55 PRO B CA 1
ATOM 1662 C C . PRO B 1 55 ? 9.18 -13.391 0.992 1 97.31 55 PRO B C 1
ATOM 1664 O O . PRO B 1 55 ? 7.969 -13.594 1.072 1 97.31 55 PRO B O 1
ATOM 1667 N N . LEU B 1 56 ? 9.641 -12.32 0.417 1 97.12 56 LEU B N 1
ATOM 1668 C CA . LEU B 1 56 ? 8.867 -11.258 -0.22 1 97.12 56 LEU B CA 1
ATOM 1669 C C . LEU B 1 56 ? 9.594 -10.711 -1.444 1 97.12 56 LEU B C 1
ATOM 1671 O O . LEU B 1 56 ? 10.82 -10.781 -1.521 1 97.12 56 LEU B O 1
ATOM 1675 N N . CYS B 1 57 ? 8.844 -10.227 -2.365 1 97.31 57 CYS B N 1
ATOM 1676 C CA . CYS B 1 57 ? 9.375 -9.43 -3.469 1 97.31 57 CYS B CA 1
ATOM 1677 C C . CYS B 1 57 ? 9.016 -7.961 -3.301 1 97.31 57 CYS B C 1
ATOM 1679 O O . CYS B 1 57 ? 7.996 -7.629 -2.701 1 97.31 57 CYS B O 1
ATOM 1681 N N . GLN B 1 58 ? 9.852 -7.129 -3.846 1 97.62 58 GLN B N 1
ATOM 1682 C CA . GLN B 1 58 ? 9.625 -5.695 -3.688 1 97.62 58 GLN B CA 1
ATOM 1683 C C . GLN B 1 58 ? 9.711 -4.977 -5.027 1 97.62 58 GLN B C 1
ATOM 1685 O O . GLN B 1 58 ? 10.516 -5.34 -5.887 1 97.62 58 GLN B O 1
ATOM 1690 N N . TYR B 1 59 ? 8.812 -4.027 -5.191 1 96.75 59 TYR B N 1
ATOM 1691 C CA . TYR B 1 59 ? 8.75 -3.057 -6.277 1 96.75 59 TYR B CA 1
ATOM 1692 C C . TYR B 1 59 ? 8.945 -1.638 -5.758 1 96.75 59 TYR B C 1
ATOM 1694 O O . TYR B 1 59 ? 8.242 -1.21 -4.836 1 96.75 59 TYR B O 1
ATOM 1702 N N . PHE B 1 60 ? 9.961 -0.899 -6.309 1 94.62 60 PHE B N 1
ATOM 1703 C CA . PHE B 1 60 ? 10.234 0.48 -5.922 1 94.62 60 PHE B CA 1
ATOM 1704 C C . PHE B 1 60 ? 10.008 1.426 -7.094 1 94.62 60 PHE B C 1
ATOM 1706 O O . PHE B 1 60 ? 10.531 1.205 -8.188 1 94.62 60 PHE B O 1
ATOM 1713 N N . GLU B 1 61 ? 9.188 2.34 -6.742 1 87.25 61 GLU B N 1
ATOM 1714 C CA . GLU B 1 61 ? 9.078 3.418 -7.723 1 87.25 61 GLU B CA 1
ATOM 1715 C C . GLU B 1 61 ? 10.141 4.488 -7.488 1 87.25 61 GLU B C 1
ATOM 1717 O O . GLU B 1 61 ? 10.328 4.941 -6.355 1 87.25 61 GLU B O 1
ATOM 1722 N N . SER B 1 62 ? 10.867 4.742 -8.422 1 71.38 62 SER B N 1
ATOM 1723 C CA . SER B 1 62 ? 11.875 5.793 -8.352 1 71.38 62 SER B CA 1
ATOM 1724 C C . SER B 1 62 ? 11.453 7.023 -9.148 1 71.38 62 SER B C 1
ATOM 1726 O O . SER B 1 62 ? 10.406 7.016 -9.805 1 71.38 62 SER B O 1
ATOM 1728 N N . GLU B 1 63 ? 12.219 8.07 -8.93 1 67.31 63 GLU B N 1
ATOM 1729 C CA . GLU B 1 63 ? 11.914 9.312 -9.633 1 67.31 63 GLU B CA 1
ATOM 1730 C C . GLU B 1 63 ? 11.953 9.109 -11.141 1 67.31 63 GLU B C 1
ATOM 1732 O O . GLU B 1 63 ? 12.781 8.352 -11.656 1 67.31 63 GLU B O 1
ATOM 1737 N N . GLY B 1 64 ? 11.07 9.75 -11.867 1 62.59 64 GLY B N 1
ATOM 1738 C CA . GLY B 1 64 ? 11.102 9.805 -13.32 1 62.59 64 GLY B CA 1
ATOM 1739 C C . GLY B 1 64 ? 10.648 8.516 -13.977 1 62.59 64 GLY B C 1
ATOM 1740 O O . GLY B 1 64 ? 11.195 8.109 -15.008 1 62.59 64 GLY B O 1
ATOM 1741 N N . GLU B 1 65 ? 9.789 7.816 -13.469 1 65.25 65 GLU B N 1
ATOM 1742 C CA . GLU B 1 65 ? 9.211 6.602 -14.039 1 65.25 65 GLU B CA 1
ATOM 1743 C C . GLU B 1 65 ? 10.188 5.43 -13.945 1 65.25 65 GLU B C 1
ATOM 1745 O O . GLU B 1 65 ? 10.07 4.461 -14.695 1 65.25 65 GLU B O 1
ATOM 1750 N N . LEU B 1 66 ? 11.148 5.68 -13.188 1 82.44 66 LEU B N 1
ATOM 1751 C CA . LEU B 1 66 ? 12.078 4.578 -12.961 1 82.44 66 LEU B CA 1
ATOM 1752 C C . LEU B 1 66 ? 11.602 3.684 -11.82 1 82.44 66 LEU B C 1
ATOM 1754 O O . LEU B 1 66 ? 10.812 4.117 -10.977 1 82.44 66 LEU B O 1
ATOM 1758 N N . PHE B 1 67 ? 11.875 2.422 -12.062 1 91.69 67 PHE B N 1
ATOM 1759 C CA . PHE B 1 67 ? 11.523 1.452 -11.031 1 91.69 67 PHE B CA 1
ATOM 1760 C C . PHE B 1 67 ? 12.68 0.495 -10.773 1 91.69 67 PHE B C 1
ATOM 1762 O O . PHE B 1 67 ? 13.586 0.371 -11.594 1 91.69 67 PHE B O 1
ATOM 1769 N N . ASN B 1 68 ? 12.695 -0.011 -9.555 1 94.31 68 ASN B N 1
ATOM 1770 C CA . ASN B 1 68 ? 13.609 -1.084 -9.164 1 94.31 68 ASN B CA 1
ATOM 1771 C C . ASN B 1 68 ? 12.852 -2.271 -8.57 1 94.31 68 ASN B C 1
ATOM 1773 O O . ASN B 1 68 ? 11.828 -2.092 -7.906 1 94.31 68 ASN B O 1
ATOM 1777 N N . VAL B 1 69 ? 13.344 -3.465 -8.906 1 96.62 69 VAL B N 1
ATOM 1778 C CA . VAL B 1 69 ? 12.719 -4.684 -8.398 1 96.62 69 VAL B CA 1
ATOM 1779 C C . VAL B 1 69 ? 13.781 -5.598 -7.797 1 96.62 69 VAL B C 1
ATOM 1781 O O . VAL B 1 69 ? 14.875 -5.73 -8.344 1 96.62 69 VAL B O 1
ATOM 1784 N N . ASN B 1 70 ? 13.5 -6.184 -6.664 1 97.06 70 ASN B N 1
ATOM 1785 C CA . ASN B 1 70 ? 14.422 -7.105 -6.004 1 97.06 70 ASN B CA 1
ATOM 1786 C C . ASN B 1 70 ? 13.703 -7.973 -4.977 1 97.06 70 ASN B C 1
ATOM 1788 O O . ASN B 1 70 ? 12.555 -7.699 -4.617 1 97.06 70 ASN B O 1
ATOM 1792 N N . GLY B 1 71 ? 14.328 -9.062 -4.547 1 97.75 71 GLY B N 1
ATOM 1793 C CA . GLY B 1 71 ? 13.891 -9.805 -3.375 1 97.75 71 GLY B CA 1
ATOM 1794 C C . GLY B 1 71 ? 14.188 -9.094 -2.07 1 97.75 71 GLY B C 1
ATOM 1795 O O . GLY B 1 71 ? 15.023 -8.188 -2.027 1 97.75 71 GLY B O 1
ATOM 1796 N N . VAL B 1 72 ? 13.43 -9.453 -1.052 1 96.81 72 VAL B N 1
ATOM 1797 C CA . VAL B 1 72 ? 13.57 -8.797 0.245 1 96.81 72 VAL B CA 1
ATOM 1798 C C . VAL B 1 72 ? 14.258 -9.742 1.228 1 96.81 72 VAL B C 1
ATOM 1800 O O . VAL B 1 72 ? 13.844 -10.891 1.388 1 96.81 72 VAL B O 1
ATOM 1803 N N . ASP B 1 73 ? 15.32 -9.195 1.8 1 94.62 73 ASP B N 1
ATOM 1804 C CA . ASP B 1 73 ? 15.875 -9.812 2.998 1 94.62 73 ASP B CA 1
ATOM 1805 C C . ASP B 1 73 ? 15.172 -9.312 4.258 1 94.62 73 ASP B C 1
ATOM 1807 O O . ASP B 1 73 ? 15.148 -8.109 4.52 1 94.62 73 ASP B O 1
ATOM 1811 N N . LEU B 1 74 ? 14.672 -10.234 5.09 1 95.19 74 LEU B N 1
ATOM 1812 C CA . LEU B 1 74 ? 13.836 -9.859 6.223 1 95.19 74 LEU B CA 1
ATOM 1813 C C . LEU B 1 74 ? 14.648 -9.102 7.27 1 95.19 74 LEU B C 1
ATOM 1815 O O . LEU B 1 74 ? 14.078 -8.445 8.148 1 95.19 74 LEU B O 1
ATOM 1819 N N . GLU B 1 75 ? 15.914 -9.117 7.188 1 94.94 75 GLU B N 1
ATOM 1820 C CA . GLU B 1 75 ? 16.781 -8.422 8.141 1 94.94 75 GLU B CA 1
ATOM 1821 C C . GLU B 1 75 ? 16.938 -6.949 7.77 1 94.94 75 GLU B C 1
ATOM 1823 O O . GLU B 1 75 ? 17.391 -6.145 8.578 1 94.94 75 GLU B O 1
ATOM 1828 N N . SER B 1 76 ? 16.562 -6.586 6.582 1 93.38 76 SER B N 1
ATOM 1829 C CA . SER B 1 76 ? 16.828 -5.246 6.074 1 93.38 76 SER B CA 1
ATOM 1830 C C . SER B 1 76 ? 15.852 -4.227 6.652 1 93.38 76 SER B C 1
ATOM 1832 O O . SER B 1 76 ? 16.109 -3.02 6.602 1 93.38 76 SER B O 1
ATOM 1834 N N . ASP B 1 77 ? 14.711 -4.629 7.164 1 93.56 77 ASP B N 1
ATOM 1835 C CA . ASP B 1 77 ? 13.656 -3.773 7.703 1 93.56 77 ASP B CA 1
ATOM 1836 C C . ASP B 1 77 ? 12.695 -4.57 8.578 1 93.56 77 ASP B C 1
ATOM 1838 O O . ASP B 1 77 ? 12.852 -5.785 8.734 1 93.56 77 ASP B O 1
ATOM 1842 N N . ASP B 1 78 ? 11.828 -3.816 9.18 1 95.19 78 ASP B N 1
ATOM 1843 C CA . ASP B 1 78 ? 10.766 -4.484 9.93 1 95.19 78 ASP B CA 1
ATOM 1844 C C . ASP B 1 78 ? 9.562 -4.785 9.039 1 95.19 78 ASP B C 1
ATOM 1846 O O . ASP B 1 78 ? 8.773 -3.893 8.734 1 95.19 78 ASP B O 1
ATOM 1850 N N . TYR B 1 79 ? 9.414 -6.051 8.695 1 97.06 79 TYR B N 1
ATOM 1851 C CA . TYR B 1 79 ? 8.344 -6.457 7.797 1 97.06 79 TYR B CA 1
ATOM 1852 C C . TYR B 1 79 ? 7.234 -7.176 8.555 1 97.06 79 TYR B C 1
ATOM 1854 O O . TYR B 1 79 ? 6.395 -7.844 7.949 1 97.06 79 TYR B O 1
ATOM 1862 N N . THR B 1 80 ? 7.234 -7.082 9.883 1 97.06 80 THR B N 1
ATOM 1863 C CA . THR B 1 80 ? 6.324 -7.848 10.727 1 97.06 80 THR B CA 1
ATOM 1864 C C . THR B 1 80 ? 4.875 -7.586 10.328 1 97.06 80 THR B C 1
ATOM 1866 O O . THR B 1 80 ? 4.113 -8.523 10.086 1 97.06 80 THR B O 1
ATOM 1869 N N . ASN B 1 81 ? 4.469 -6.363 10.242 1 97.75 81 ASN B N 1
ATOM 1870 C CA . ASN B 1 81 ? 3.096 -6.012 9.898 1 97.75 81 ASN B CA 1
ATOM 1871 C C . ASN B 1 81 ? 2.744 -6.445 8.477 1 97.75 81 ASN B C 1
ATOM 1873 O O . ASN B 1 81 ? 1.637 -6.926 8.227 1 97.75 81 ASN B O 1
ATOM 1877 N N . ILE B 1 82 ? 3.682 -6.309 7.559 1 97.62 82 ILE B N 1
ATOM 1878 C CA . ILE B 1 82 ? 3.471 -6.668 6.164 1 97.62 82 ILE B CA 1
ATOM 1879 C C . ILE B 1 82 ? 3.256 -8.172 6.043 1 97.62 82 ILE B C 1
ATOM 1881 O O . ILE B 1 82 ? 2.305 -8.625 5.402 1 97.62 82 ILE B O 1
ATOM 1885 N N . LEU B 1 83 ? 4.105 -8.938 6.691 1 97.19 83 LEU B N 1
ATOM 1886 C CA . LEU B 1 83 ? 3.986 -10.391 6.656 1 97.19 83 LEU B CA 1
ATOM 1887 C C . LEU B 1 83 ? 2.682 -10.844 7.301 1 97.19 83 LEU B C 1
ATOM 1889 O O . LEU B 1 83 ? 2.039 -11.781 6.82 1 97.19 83 LEU B O 1
ATOM 1893 N N . SER B 1 84 ? 2.352 -10.195 8.359 1 97.12 84 SER B N 1
ATOM 1894 C CA . SER B 1 84 ? 1.087 -10.5 9.023 1 97.12 84 SER B CA 1
ATOM 1895 C C . SER B 1 84 ? -0.095 -10.281 8.086 1 97.12 84 SER B C 1
ATOM 1897 O O . SER B 1 84 ? -1.038 -11.078 8.07 1 97.12 84 SER B O 1
ATOM 1899 N N . MET B 1 85 ? -0.097 -9.25 7.305 1 96.56 85 MET B N 1
ATOM 1900 C CA . MET B 1 85 ? -1.17 -8.961 6.359 1 96.56 85 MET B CA 1
ATOM 1901 C C . MET B 1 85 ? -1.266 -10.047 5.297 1 96.56 85 MET B C 1
ATOM 1903 O O . MET B 1 85 ? -2.35 -10.57 5.031 1 96.56 85 MET B O 1
ATOM 1907 N N . PHE B 1 86 ? -0.165 -10.461 4.719 1 96.12 86 PHE B N 1
ATOM 1908 C CA . PHE B 1 86 ? -0.196 -11.523 3.725 1 96.12 86 PHE B CA 1
ATOM 1909 C C . PHE B 1 86 ? -0.663 -12.836 4.352 1 96.12 86 PHE B C 1
ATOM 1911 O O . PHE B 1 86 ? -1.319 -13.648 3.693 1 96.12 86 PHE B O 1
ATOM 1918 N N . GLY B 1 87 ? -0.324 -13.055 5.625 1 95.06 87 GLY B N 1
ATOM 1919 C CA . GLY B 1 87 ? -0.743 -14.242 6.344 1 95.06 87 GLY B CA 1
ATOM 1920 C C . GLY B 1 87 ? -2.248 -14.344 6.508 1 95.06 87 GLY B C 1
ATOM 1921 O O . GLY B 1 87 ? -2.777 -15.422 6.777 1 95.06 87 GLY B O 1
ATOM 1922 N N . LYS B 1 88 ? -2.947 -13.273 6.281 1 92.94 88 LYS B N 1
ATOM 1923 C CA . LYS B 1 88 ? -4.395 -13.234 6.465 1 92.94 88 LYS B CA 1
ATOM 1924 C C . LYS B 1 88 ? -5.125 -13.625 5.184 1 92.94 88 LYS B C 1
ATOM 1926 O O . LYS B 1 88 ? -6.352 -13.727 5.172 1 92.94 88 LYS B O 1
ATOM 1931 N N . SER B 1 89 ? -4.422 -13.891 4.148 1 88.44 89 SER B N 1
ATOM 1932 C CA . SER B 1 89 ? -5.027 -14.328 2.898 1 88.44 89 SER B CA 1
ATOM 1933 C C . SER B 1 89 ? -5.648 -15.719 3.045 1 88.44 89 SER B C 1
ATOM 1935 O O . SER B 1 89 ? -4.949 -16.688 3.359 1 88.44 89 SER B O 1
ATOM 1937 N N . GLU B 1 90 ? -6.914 -15.758 2.959 1 86.62 90 GLU B N 1
ATOM 1938 C CA . GLU B 1 90 ? -7.676 -17 3.09 1 86.62 90 GLU B CA 1
ATOM 1939 C C . GLU B 1 90 ? -9.109 -16.828 2.613 1 86.62 90 GLU B C 1
ATOM 1941 O O . GLU B 1 90 ? -9.578 -15.695 2.439 1 86.62 90 GLU B O 1
ATOM 1946 N N . ASN B 1 91 ? -9.719 -17.938 2.344 1 81.62 91 ASN B N 1
ATOM 1947 C CA . ASN B 1 91 ? -11.156 -17.984 2.092 1 81.62 91 ASN B CA 1
ATOM 1948 C C . ASN B 1 91 ? -11.562 -17 0.996 1 81.62 91 ASN B C 1
ATOM 1950 O O . ASN B 1 91 ? -12.5 -16.219 1.17 1 81.62 91 ASN B O 1
ATOM 1954 N N . GLY B 1 92 ? -10.844 -17 -0.069 1 79.56 92 GLY B N 1
ATOM 1955 C CA . GLY B 1 92 ? -11.211 -16.203 -1.229 1 79.56 92 GLY B CA 1
ATOM 1956 C C . GLY B 1 92 ? -10.734 -14.773 -1.148 1 79.56 92 GLY B C 1
ATOM 1957 O O . GLY B 1 92 ? -11.039 -13.961 -2.023 1 79.56 92 GLY B O 1
ATOM 1958 N N . PHE B 1 93 ? -10.023 -14.508 -0.097 1 87.88 93 PHE B N 1
ATOM 1959 C CA . PHE B 1 93 ? -9.445 -13.18 0.07 1 87.88 93 PHE B CA 1
ATOM 1960 C C . PHE B 1 93 ? -7.926 -13.242 0.099 1 87.88 93 PHE B C 1
ATOM 1962 O O . PHE B 1 93 ? -7.348 -14.117 0.753 1 87.88 93 PHE B O 1
ATOM 1969 N N . ALA B 1 94 ? -7.305 -12.32 -0.649 1 91.31 94 ALA B N 1
ATOM 1970 C CA . ALA B 1 94 ? -5.844 -12.281 -0.602 1 91.31 94 ALA B CA 1
ATOM 1971 C C . ALA B 1 94 ? -5.328 -10.852 -0.778 1 91.31 94 ALA B C 1
ATOM 1973 O O . ALA B 1 94 ? -5.848 -10.094 -1.603 1 91.31 94 ALA B O 1
ATOM 1974 N N . PHE B 1 95 ? -4.352 -10.508 0.07 1 93.31 95 PHE B N 1
ATOM 1975 C CA . PHE B 1 95 ? -3.545 -9.336 -0.254 1 93.31 95 PHE B CA 1
ATOM 1976 C C . PHE B 1 95 ? -2.592 -9.641 -1.404 1 93.31 95 PHE B C 1
ATOM 1978 O O . PHE B 1 95 ? -1.815 -10.594 -1.34 1 93.31 95 PHE B O 1
ATOM 1985 N N . LEU B 1 96 ? -2.705 -8.805 -2.414 1 92.81 96 LEU B N 1
ATOM 1986 C CA . LEU B 1 96 ? -1.83 -8.977 -3.568 1 92.81 96 LEU B CA 1
ATOM 1987 C C . LEU B 1 96 ? -0.593 -8.094 -3.451 1 92.81 96 LEU B C 1
ATOM 1989 O O . LEU B 1 96 ? 0.521 -8.539 -3.732 1 92.81 96 LEU B O 1
ATOM 1993 N N . ASN B 1 97 ? -0.73 -6.922 -3.064 1 95.69 97 ASN B N 1
ATOM 1994 C CA . ASN B 1 97 ? 0.329 -5.945 -2.82 1 95.69 97 ASN B CA 1
ATOM 1995 C C . ASN B 1 97 ? 0.056 -5.125 -1.564 1 95.69 97 ASN B C 1
ATOM 1997 O O . ASN B 1 97 ? -1.087 -4.75 -1.297 1 95.69 97 ASN B O 1
ATOM 2001 N N . VAL B 1 98 ? 1.025 -4.863 -0.827 1 97.88 98 VAL B N 1
ATOM 2002 C CA . VAL B 1 98 ? 1.05 -3.811 0.184 1 97.88 98 VAL B CA 1
ATOM 2003 C C . VAL B 1 98 ? 2.053 -2.73 -0.216 1 97.88 98 VAL B C 1
ATOM 2005 O O . VAL B 1 98 ? 3.26 -2.98 -0.255 1 97.88 98 VAL B O 1
ATOM 2008 N N . CYS B 1 99 ? 1.587 -1.576 -0.522 1 97.44 99 CYS B N 1
ATOM 2009 C CA . CYS B 1 99 ? 2.443 -0.486 -0.978 1 97.44 99 CYS B CA 1
ATOM 2010 C C . CYS B 1 99 ? 2.553 0.6 0.086 1 97.44 99 CYS B C 1
ATOM 2012 O O . CYS B 1 99 ? 1.565 0.939 0.738 1 97.44 99 CYS B O 1
ATOM 2014 N N . LEU B 1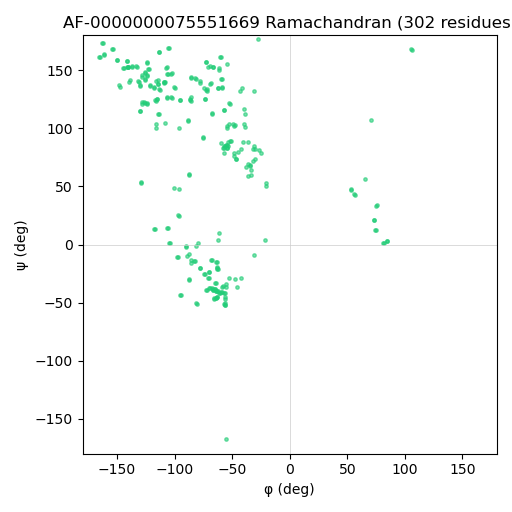 100 ? 3.729 1.119 0.223 1 96.69 100 LEU B N 1
ATOM 2015 C CA . LEU B 1 100 ? 4.051 2.074 1.278 1 96.69 100 LEU B CA 1
ATOM 2016 C C . LEU B 1 100 ? 4.605 3.367 0.691 1 96.69 100 LEU B C 1
ATOM 2018 O O . LEU B 1 100 ? 5.578 3.344 -0.066 1 96.69 100 LEU B O 1
ATOM 2022 N N . GLN B 1 101 ? 3.943 4.438 0.979 1 94 101 GLN B N 1
ATOM 2023 C CA . GLN B 1 101 ? 4.582 5.738 0.807 1 94 101 GLN B CA 1
ATOM 2024 C C . GLN B 1 101 ? 5.199 6.227 2.115 1 94 101 GLN B C 1
ATOM 2026 O O . GLN B 1 101 ? 4.516 6.316 3.135 1 94 101 GLN B O 1
ATOM 2031 N N . GLU B 1 102 ? 6.461 6.516 2.053 1 91.81 102 GLU B N 1
ATOM 2032 C CA . GLU B 1 102 ? 7.23 6.801 3.262 1 91.81 102 GLU B CA 1
ATOM 2033 C C . GLU B 1 102 ? 7.996 8.117 3.127 1 91.81 102 GLU B C 1
ATOM 2035 O O . GLU B 1 102 ? 8.477 8.453 2.041 1 91.81 102 GLU B O 1
ATOM 2040 N N . ALA B 1 103 ? 8.109 8.805 4.246 1 87.88 103 ALA B N 1
ATOM 2041 C CA . ALA B 1 103 ? 8.914 10.023 4.316 1 87.88 103 ALA B CA 1
ATOM 2042 C C . ALA B 1 103 ? 10.086 9.844 5.277 1 87.88 103 ALA B C 1
ATOM 2044 O O . ALA B 1 103 ? 9.938 9.242 6.344 1 87.88 103 ALA B O 1
ATOM 2045 N N . TYR B 1 104 ? 11.25 10.422 4.848 1 82.31 104 TYR B N 1
ATOM 2046 C CA . TYR B 1 104 ? 12.484 10.398 5.621 1 82.31 104 TYR B CA 1
ATOM 2047 C C . TYR B 1 104 ? 13.062 11.797 5.77 1 82.31 104 TYR B C 1
ATOM 2049 O O . TYR B 1 104 ? 13.188 12.531 4.785 1 82.31 104 TYR B O 1
ATOM 2057 N N . SER B 1 105 ? 13.242 12.234 7.016 1 75.06 105 SER B N 1
ATOM 2058 C CA . SER B 1 105 ? 13.938 13.492 7.242 1 75.06 105 SER B CA 1
ATOM 2059 C C . SER B 1 105 ? 15.242 13.273 8.008 1 75.06 105 SER B C 1
ATOM 2061 O O . SER B 1 105 ? 15.219 12.805 9.148 1 75.06 105 SER B O 1
ATOM 2063 N N . PHE B 1 106 ? 16.344 13.328 7.293 1 65.31 106 PHE B N 1
ATOM 2064 C CA . PHE B 1 106 ? 17.625 13.094 7.945 1 65.31 106 PHE B CA 1
ATOM 2065 C C . PHE B 1 106 ? 18.188 14.383 8.516 1 65.31 106 PHE B C 1
ATOM 2067 O O . PHE B 1 106 ? 19.047 14.352 9.398 1 65.31 106 PHE B O 1
ATOM 2074 N N . ARG B 1 107 ? 17.875 15.367 7.906 1 60.34 107 ARG B N 1
ATOM 2075 C CA . ARG B 1 107 ? 18.578 16.594 8.297 1 60.34 107 ARG B CA 1
ATOM 2076 C C . ARG B 1 107 ? 17.734 17.406 9.266 1 60.34 107 ARG B C 1
ATOM 2078 O O . ARG B 1 107 ? 17.922 18.625 9.383 1 60.34 107 ARG B O 1
ATOM 2085 N N . GLY B 1 108 ? 16.969 16.859 9.883 1 56.69 108 GLY B N 1
ATOM 2086 C CA . GLY B 1 108 ? 16.234 17.641 10.867 1 56.69 108 GLY B CA 1
ATOM 2087 C C . GLY B 1 108 ? 14.797 17.922 10.445 1 56.69 108 GLY B C 1
ATOM 2088 O O . GLY B 1 108 ? 14.398 17.625 9.32 1 56.69 108 GLY B O 1
ATOM 2089 N N . PRO B 1 109 ? 14.008 18.422 11.461 1 55.53 109 PRO B N 1
ATOM 2090 C CA . PRO B 1 109 ? 12.555 18.562 11.312 1 55.53 109 PRO B CA 1
ATOM 2091 C C . PRO B 1 109 ? 12.172 19.531 10.188 1 55.53 109 PRO B C 1
ATOM 2093 O O . PRO B 1 109 ? 11.07 19.422 9.633 1 55.53 109 PRO B O 1
ATOM 2096 N N . LEU B 1 110 ? 13.086 20.406 9.805 1 54.56 110 LEU B N 1
ATOM 2097 C CA . LEU B 1 110 ? 12.766 21.469 8.844 1 54.56 110 LEU B CA 1
ATOM 2098 C C . LEU B 1 110 ? 13.211 21.078 7.438 1 54.56 110 LEU B C 1
ATOM 2100 O O . LEU B 1 110 ? 12.836 21.719 6.461 1 54.56 110 LEU B O 1
ATOM 2104 N N . ALA B 1 111 ? 13.984 19.984 7.445 1 58.72 111 ALA B N 1
ATOM 2105 C CA . ALA B 1 111 ? 14.516 19.625 6.137 1 58.72 111 ALA B CA 1
ATOM 2106 C C . ALA B 1 111 ? 13.461 18.922 5.289 1 58.72 111 ALA B C 1
ATOM 2108 O O . ALA B 1 111 ? 12.555 18.266 5.82 1 58.72 111 ALA B O 1
ATOM 2109 N N . GLN B 1 112 ? 13.5 19.281 3.998 1 63.94 112 GLN B N 1
ATOM 2110 C CA . GLN B 1 112 ? 12.617 18.578 3.068 1 63.94 112 GLN B CA 1
ATOM 2111 C C . GLN B 1 112 ? 12.781 17.078 3.174 1 63.94 112 GLN B C 1
ATOM 2113 O O . GLN B 1 112 ? 13.898 16.562 3.154 1 63.94 112 GLN B O 1
ATOM 2118 N N . ALA B 1 113 ? 11.672 16.453 3.479 1 71.69 113 ALA B N 1
ATOM 2119 C CA . ALA B 1 113 ? 11.711 15.008 3.611 1 71.69 113 ALA B CA 1
ATOM 2120 C C . ALA B 1 113 ? 11.812 14.336 2.244 1 71.69 113 ALA B C 1
ATOM 2122 O O . ALA B 1 113 ? 11.25 14.82 1.263 1 71.69 113 ALA B O 1
ATOM 2123 N N . ALA B 1 114 ? 12.711 13.344 2.156 1 81 114 ALA B N 1
ATOM 2124 C CA . ALA B 1 114 ? 12.648 12.438 1.01 1 81 114 ALA B CA 1
ATOM 2125 C C . ALA B 1 114 ? 11.453 11.492 1.119 1 81 114 ALA B C 1
ATOM 2127 O O . ALA B 1 114 ? 11.141 11.008 2.209 1 81 114 ALA B O 1
ATOM 2128 N N . VAL B 1 115 ? 10.742 11.391 0.002 1 86.06 115 VAL B N 1
ATOM 2129 C CA . VAL B 1 115 ? 9.57 10.516 -0.009 1 86.06 115 VAL B CA 1
ATOM 2130 C C . VAL B 1 115 ? 9.812 9.336 -0.947 1 86.06 115 VAL B C 1
ATOM 2132 O O . VAL B 1 115 ? 10.352 9.508 -2.045 1 86.06 115 VAL B O 1
ATOM 2135 N N . SER B 1 116 ? 9.492 8.188 -0.466 1 88.69 116 SER B N 1
ATOM 2136 C CA . SER B 1 116 ? 9.625 6.98 -1.273 1 88.69 116 SER B CA 1
ATOM 2137 C C . SER B 1 116 ? 8.297 6.238 -1.375 1 88.69 116 SER B C 1
ATOM 2139 O O . SER B 1 116 ? 7.41 6.418 -0.533 1 88.69 116 SER B O 1
ATOM 2141 N N . PHE B 1 117 ? 8.164 5.559 -2.488 1 92.75 117 PHE B N 1
ATOM 2142 C CA . PHE B 1 117 ? 7.023 4.676 -2.701 1 92.75 117 PHE B CA 1
ATOM 2143 C C . PHE B 1 117 ? 7.488 3.275 -3.08 1 92.75 117 PHE B C 1
ATOM 2145 O O . PHE B 1 117 ? 8.188 3.098 -4.078 1 92.75 117 PHE B O 1
ATOM 2152 N N . ARG B 1 118 ? 7.094 2.289 -2.316 1 95.88 118 ARG B N 1
ATOM 2153 C CA . ARG B 1 118 ? 7.465 0.916 -2.641 1 95.88 118 ARG B CA 1
ATOM 2154 C C . ARG B 1 118 ? 6.305 -0.041 -2.381 1 95.88 118 ARG B C 1
ATOM 2156 O O . ARG B 1 118 ? 5.461 0.221 -1.522 1 95.88 118 ARG B O 1
ATOM 2163 N N . CYS B 1 119 ? 6.27 -1.139 -3.111 1 97.31 119 CYS B N 1
ATOM 2164 C CA . CYS B 1 119 ? 5.266 -2.186 -2.941 1 97.31 119 CYS B CA 1
ATOM 2165 C C . CYS B 1 119 ? 5.926 -3.523 -2.619 1 97.31 119 CYS B C 1
ATOM 2167 O O . CYS B 1 119 ? 6.973 -3.854 -3.18 1 97.31 119 CYS B O 1
ATOM 2169 N N . LEU B 1 120 ? 5.336 -4.18 -1.685 1 97.75 120 LEU B N 1
ATOM 2170 C CA . LEU B 1 120 ? 5.734 -5.539 -1.34 1 97.75 120 LEU B CA 1
ATOM 2171 C C . LEU B 1 120 ? 4.672 -6.543 -1.768 1 97.75 120 LEU B C 1
ATOM 2173 O O . LEU B 1 120 ? 3.475 -6.289 -1.615 1 97.75 120 LEU B O 1
ATOM 2177 N N . CYS B 1 121 ? 5.098 -7.691 -2.305 1 96 121 CYS B N 1
ATOM 2178 C CA . CYS B 1 121 ? 4.156 -8.727 -2.732 1 96 121 CYS B CA 1
ATOM 2179 C C . CYS B 1 121 ? 4.688 -10.117 -2.404 1 96 121 CYS B C 1
ATOM 2181 O O . CYS B 1 121 ? 5.875 -10.281 -2.135 1 96 121 CYS B O 1
ATOM 2183 N N . LYS B 1 122 ? 3.75 -11.055 -2.316 1 94.56 122 LYS B N 1
ATOM 2184 C CA . LYS B 1 122 ? 4.062 -12.391 -1.824 1 94.56 122 LYS B CA 1
ATOM 2185 C C . LYS B 1 122 ? 3.559 -13.461 -2.785 1 94.56 122 LYS B C 1
ATOM 2187 O O . LYS B 1 122 ? 2.787 -14.344 -2.391 1 94.56 122 LYS B O 1
ATOM 2192 N N . ARG B 1 123 ? 3.908 -13.398 -4.027 1 92.12 123 ARG B N 1
ATOM 2193 C CA . ARG B 1 123 ? 3.701 -14.391 -5.074 1 92.12 123 ARG B CA 1
ATOM 2194 C C . ARG B 1 123 ? 4.91 -14.469 -6 1 92.12 123 ARG B C 1
ATOM 2196 O O . ARG B 1 123 ? 5.609 -13.477 -6.207 1 92.12 123 ARG B O 1
ATOM 2203 N N . ASP B 1 124 ? 5.059 -15.633 -6.562 1 92.38 124 ASP B N 1
ATOM 2204 C CA . ASP B 1 124 ? 6.203 -15.852 -7.445 1 92.38 124 ASP B CA 1
ATOM 2205 C C . ASP B 1 124 ? 6.211 -14.844 -8.594 1 92.38 124 ASP B C 1
ATOM 2207 O O . ASP B 1 124 ? 5.246 -14.766 -9.359 1 92.38 124 ASP B O 1
ATOM 2211 N N . GLY B 1 125 ? 7.23 -14 -8.633 1 92.81 125 GLY B N 1
ATOM 2212 C CA . GLY B 1 125 ? 7.414 -13.07 -9.734 1 92.81 125 GLY B CA 1
ATOM 2213 C C . GLY B 1 125 ? 6.418 -11.922 -9.711 1 92.81 125 GLY B C 1
ATOM 2214 O O . GLY B 1 125 ? 6.148 -11.312 -10.75 1 92.81 125 GLY B O 1
ATOM 2215 N N . CYS B 1 126 ? 5.879 -11.68 -8.641 1 93.06 126 CYS B N 1
ATOM 2216 C CA . CYS B 1 126 ? 4.809 -10.695 -8.578 1 93.06 126 CYS B CA 1
ATOM 2217 C C . CYS B 1 126 ? 5.348 -9.289 -8.797 1 93.06 126 CYS B C 1
ATOM 2219 O O . CYS B 1 126 ? 4.602 -8.383 -9.18 1 93.06 126 CYS B O 1
ATOM 2221 N N . ASN B 1 127 ? 6.668 -9.039 -8.531 1 95.31 127 ASN B N 1
ATOM 2222 C CA . ASN B 1 127 ? 7.23 -7.699 -8.688 1 95.31 127 ASN B CA 1
ATOM 2223 C C . ASN B 1 127 ? 7.711 -7.457 -10.117 1 95.31 127 ASN B C 1
ATOM 2225 O O . ASN B 1 127 ? 8.852 -7.039 -10.328 1 95.31 127 ASN B O 1
ATOM 2229 N N . VAL B 1 128 ? 6.812 -7.547 -11.047 1 92.88 128 VAL B N 1
ATOM 2230 C CA . VAL B 1 128 ? 7.133 -7.434 -12.469 1 92.88 128 VAL B CA 1
ATOM 2231 C C . VAL B 1 128 ? 7.781 -6.078 -12.742 1 92.88 128 VAL B C 1
ATOM 2233 O O . VAL B 1 128 ? 7.336 -5.051 -12.227 1 92.88 128 VAL B O 1
ATOM 2236 N N . PRO B 1 129 ? 8.883 -6.113 -13.547 1 93.06 129 PRO B N 1
ATOM 2237 C CA . PRO B 1 129 ? 9.57 -4.859 -13.859 1 93.06 129 PRO B CA 1
ATOM 2238 C C . PRO B 1 129 ? 8.82 -4.012 -14.883 1 93.06 129 PRO B C 1
ATOM 2240 O O . PRO B 1 129 ? 9.031 -4.164 -16.094 1 93.06 129 PRO B O 1
ATOM 2243 N N . ALA B 1 130 ? 8.023 -3.164 -14.469 1 90.56 130 ALA B N 1
ATOM 2244 C CA . ALA B 1 130 ? 7.211 -2.26 -15.273 1 90.56 130 ALA B CA 1
ATOM 2245 C C . ALA B 1 130 ? 6.859 -0.993 -14.5 1 90.56 130 ALA B C 1
ATOM 2247 O O . ALA B 1 130 ? 7.125 -0.898 -13.305 1 90.56 130 ALA B O 1
ATOM 2248 N N . ARG B 1 131 ? 6.344 -0.057 -15.227 1 90.25 131 ARG B N 1
ATOM 2249 C CA . ARG B 1 131 ? 5.848 1.136 -14.547 1 90.25 131 ARG B CA 1
ATOM 2250 C C . ARG B 1 131 ? 4.742 0.784 -13.562 1 90.25 131 ARG B C 1
ATOM 2252 O O . ARG B 1 131 ? 4.09 -0.252 -13.695 1 90.25 131 ARG B O 1
ATOM 2259 N N . LEU B 1 132 ? 4.496 1.695 -12.641 1 90.94 132 LEU B N 1
ATOM 2260 C CA . LEU B 1 132 ? 3.59 1.426 -11.523 1 90.94 132 LEU B CA 1
ATOM 2261 C C . LEU B 1 132 ? 2.215 1.008 -12.031 1 90.94 132 LEU B C 1
ATOM 2263 O O . LEU B 1 132 ? 1.621 0.057 -11.523 1 90.94 132 LEU B O 1
ATOM 2267 N N . ASP B 1 133 ? 1.676 1.793 -12.93 1 85.81 133 ASP B N 1
ATOM 2268 C CA . ASP B 1 133 ? 0.341 1.487 -13.438 1 85.81 133 ASP B CA 1
ATOM 2269 C C . ASP B 1 133 ? 0.292 0.089 -14.047 1 85.81 133 ASP B C 1
ATOM 2271 O O . ASP B 1 133 ? -0.657 -0.663 -13.812 1 85.81 133 ASP B O 1
ATOM 2275 N N . LYS B 1 134 ? 1.287 -0.293 -14.773 1 87.19 134 LYS B N 1
ATOM 2276 C CA . LYS B 1 134 ? 1.351 -1.617 -15.383 1 87.19 134 LYS B CA 1
ATOM 2277 C C . LYS B 1 134 ? 1.621 -2.695 -14.336 1 87.19 134 LYS B C 1
ATOM 2279 O O . LYS B 1 134 ? 1.094 -3.805 -14.43 1 87.19 134 LYS B O 1
ATOM 2284 N N . PHE B 1 135 ? 2.471 -2.367 -13.398 1 90.5 135 PHE B N 1
ATOM 2285 C CA . PHE B 1 135 ? 2.748 -3.262 -12.281 1 90.5 135 PHE B CA 1
ATOM 2286 C C . PHE B 1 135 ? 1.464 -3.621 -11.539 1 90.5 135 PHE B C 1
ATOM 2288 O O . PHE B 1 135 ? 1.188 -4.797 -11.297 1 90.5 135 PHE B O 1
ATOM 2295 N N . LEU B 1 136 ? 0.673 -2.621 -11.289 1 90.44 136 LEU B N 1
ATOM 2296 C CA . LEU B 1 136 ? -0.583 -2.846 -10.578 1 90.44 136 LEU B CA 1
ATOM 2297 C C . LEU B 1 136 ? -1.576 -3.598 -11.461 1 90.44 136 LEU B C 1
ATOM 2299 O O . LEU B 1 136 ? -2.307 -4.465 -10.977 1 90.44 136 LEU B O 1
ATOM 2303 N N . GLU B 1 137 ? -1.561 -3.279 -12.703 1 86.62 137 GLU B N 1
ATOM 2304 C CA . GLU B 1 137 ? -2.439 -3.973 -13.641 1 86.62 137 GLU B CA 1
ATOM 2305 C C . GLU B 1 137 ? -2.092 -5.457 -13.727 1 86.62 137 GLU B C 1
ATOM 2307 O O . GLU B 1 137 ? -2.982 -6.309 -13.742 1 86.62 137 GLU B O 1
ATOM 2312 N N . TYR B 1 138 ? -0.876 -5.727 -13.82 1 85.25 138 TYR B N 1
ATOM 2313 C CA . TYR B 1 138 ? -0.411 -7.105 -13.867 1 85.25 138 TYR B CA 1
ATOM 2314 C C . TYR B 1 138 ? -0.911 -7.895 -12.664 1 85.25 138 TYR B C 1
ATOM 2316 O O . TYR B 1 138 ? -1.265 -9.07 -12.781 1 85.25 138 TYR B O 1
ATOM 2324 N N . ASN B 1 139 ? -1.018 -7.27 -11.578 1 88.12 139 ASN B N 1
ATOM 2325 C CA . ASN B 1 139 ? -1.344 -7.965 -10.336 1 88.12 139 ASN B CA 1
ATOM 2326 C C . ASN B 1 139 ? -2.852 -8.039 -10.117 1 88.12 139 ASN B C 1
ATOM 2328 O O . ASN B 1 139 ? -3.311 -8.586 -9.109 1 88.12 139 ASN B O 1
ATOM 2332 N N . LYS B 1 140 ? -3.652 -7.285 -10.969 1 76.81 140 LYS B N 1
ATOM 2333 C CA . LYS B 1 140 ? -5.098 -7.496 -10.922 1 76.81 140 LYS B CA 1
ATOM 2334 C C . LYS B 1 140 ? -5.457 -8.93 -11.297 1 76.81 140 LYS B C 1
ATOM 2336 O O . LYS B 1 140 ? -6.574 -9.383 -11.031 1 76.81 140 LYS B O 1
ATOM 2341 N N . LEU B 1 141 ? -4.672 -9.648 -11.383 1 59.94 141 LEU B N 1
ATOM 2342 C CA . LEU B 1 141 ? -4.801 -11.102 -11.477 1 59.94 141 LEU B CA 1
ATOM 2343 C C . LEU B 1 141 ? -5.492 -11.5 -12.773 1 59.94 141 LEU B C 1
ATOM 2345 O O . LEU B 1 141 ? -6.652 -11.156 -13 1 59.94 141 LEU B O 1
ATOM 2349 N N . PRO B 1 142 ? -5.254 -11.273 -14.016 1 50.16 142 PRO B N 1
ATOM 2350 C CA . PRO B 1 142 ? -5.938 -12.242 -14.875 1 50.16 142 PRO B CA 1
ATOM 2351 C C . PRO B 1 142 ? -5.613 -13.688 -14.508 1 50.16 142 PRO B C 1
ATOM 2353 O O . PRO B 1 142 ? -4.551 -13.969 -13.945 1 50.16 142 PRO B O 1
ATOM 2356 N N . LEU B 1 143 ? -6.535 -14.688 -14.844 1 39.94 143 LEU B N 1
ATOM 2357 C CA . LEU B 1 143 ? -6.957 -16.078 -14.727 1 39.94 143 LEU B CA 1
ATOM 2358 C C . LEU B 1 143 ? -5.836 -17.031 -15.141 1 39.94 143 LEU B C 1
ATOM 2360 O O . LEU B 1 143 ? -4.887 -16.609 -15.812 1 39.94 143 LEU B O 1
ATOM 2364 N N . ASP B 1 144 ? -5.984 -18.172 -15.344 1 36.22 144 ASP B N 1
ATOM 2365 C CA . ASP B 1 144 ? -5.477 -19.391 -15.984 1 36.22 144 ASP B CA 1
ATOM 2366 C C . ASP B 1 144 ? -4.707 -19.062 -17.266 1 36.22 144 ASP B C 1
ATOM 2368 O O . ASP B 1 144 ? -5.285 -18.562 -18.234 1 36.22 144 ASP B O 1
ATOM 2372 N N . LEU B 1 145 ? -3.383 -18.656 -17.344 1 35 145 LEU B N 1
ATOM 2373 C CA . LEU B 1 145 ? -2.543 -18.828 -18.516 1 35 145 LEU B CA 1
ATOM 2374 C C . LEU B 1 145 ? -3.1 -19.938 -19.422 1 35 145 LEU B C 1
ATOM 2376 O O . LEU B 1 145 ? -2.447 -20.344 -20.375 1 35 145 LEU B O 1
ATOM 2380 N N . HIS B 1 146 ? -4 -20.641 -19.484 1 34.94 146 HIS B N 1
ATOM 2381 C CA . HIS B 1 146 ? -3.912 -21.328 -20.75 1 34.94 146 HIS B CA 1
ATOM 2382 C C . HIS B 1 146 ? -3.77 -20.359 -21.922 1 34.94 146 HIS B C 1
ATOM 2384 O O . HIS B 1 146 ? -3.516 -20.766 -23.047 1 34.94 146 HIS B O 1
ATOM 2390 N N . HIS B 1 147 ? -4.32 -18.938 -21.969 1 31.78 147 HIS B N 1
ATOM 2391 C CA . HIS B 1 147 ? -4.234 -18.062 -23.141 1 31.78 147 HIS B CA 1
ATOM 2392 C C . HIS B 1 147 ? -3.23 -16.938 -22.906 1 31.78 147 HIS B C 1
ATOM 2394 O O . HIS B 1 147 ? -3.389 -16.141 -21.984 1 31.78 147 HIS B O 1
ATOM 2400 N N . PRO B 1 148 ? -1.985 -16.859 -23.438 1 32.66 148 PRO B N 1
ATOM 2401 C CA . PRO B 1 148 ? -0.858 -15.93 -23.531 1 32.66 148 PRO B CA 1
ATOM 2402 C C . PRO B 1 148 ? -1.301 -14.484 -23.766 1 32.66 148 PRO B C 1
ATOM 2404 O O . PRO B 1 148 ? -2.094 -14.219 -24.672 1 32.66 148 PRO B O 1
ATOM 2407 N N . ASN B 1 149 ? -1.577 -13.695 -22.844 1 32.97 149 ASN B N 1
ATOM 2408 C CA . ASN B 1 149 ? -1.841 -12.328 -23.281 1 32.97 149 ASN B CA 1
ATOM 2409 C C . ASN B 1 149 ? -0.749 -11.82 -24.219 1 32.97 149 ASN B C 1
ATOM 2411 O O . ASN B 1 149 ? 0.412 -11.703 -23.812 1 32.97 149 ASN B O 1
ATOM 2415 N N . LYS B 1 150 ? -0.899 -11.734 -25.453 1 33 150 LYS B N 1
ATOM 2416 C CA . LYS B 1 150 ? -0.127 -11.273 -26.594 1 33 150 LYS B CA 1
ATOM 2417 C C . LYS B 1 150 ? 0.49 -9.898 -26.328 1 33 150 LYS B C 1
ATOM 2419 O O . LYS B 1 150 ? 1.471 -9.523 -26.969 1 33 150 LYS B O 1
ATOM 2424 N N . ASP B 1 151 ? -0.083 -9.039 -25.547 1 30.75 151 ASP B N 1
ATOM 2425 C CA . ASP B 1 151 ? 0.36 -7.648 -25.609 1 30.75 151 ASP B CA 1
ATOM 2426 C C . ASP B 1 151 ? 1.569 -7.414 -24.703 1 30.75 151 ASP B C 1
ATOM 2428 O O . ASP B 1 151 ? 2.096 -6.301 -24.641 1 30.75 151 ASP B O 1
ATOM 2432 N N . LEU B 1 152 ? 1.927 -8.195 -23.812 1 31.72 152 LEU B N 1
ATOM 2433 C CA . LEU B 1 152 ? 3.197 -7.969 -23.125 1 31.72 152 LEU B CA 1
ATOM 2434 C C . LEU B 1 152 ? 4.363 -8.461 -23.969 1 31.72 152 LEU B C 1
ATOM 2436 O O . LEU B 1 152 ? 5.496 -8.555 -23.484 1 31.72 152 LEU B O 1
ATOM 2440 N N . GLN B 1 153 ? 4.316 -9.023 -25.203 1 25.3 153 GLN B N 1
ATOM 2441 C CA . GLN B 1 153 ? 5.422 -9.227 -26.125 1 25.3 153 GLN B CA 1
ATOM 2442 C C . GLN B 1 153 ? 5.895 -7.895 -26.719 1 25.3 153 GLN B C 1
ATOM 2444 O O . GLN B 1 153 ? 5.082 -7.082 -27.156 1 25.3 153 GLN B O 1
#

=== Feature glossary ===
A reading guide for the features in this record.

Start from the sequence.

  · Sequence gives the chain of amino acids in standard one-letter code (A=alanine, C=cysteine, …, Y=tyrosine), read N→C. It is the only feature that is directly encoded by the gene; all structural features are derived from the folded form of this sequence.

Fold it, and you get atomic coordinates and the backbone conformation that goes with them.

  · Structure coordinates are given as an mmCIF _atom_site loop: one row per atom with element, residue name, chain id, sequence number, and x/y/z position in Å. Only the four main-chain atoms per residue are included here; side chains are omitted to keep the record compact.

  · Backbone dihedral angles. Every residue except chain termini has a φ (preceding-C → N → Cα → C) and a ψ (N → Cα → C → next-N). They are reported in degrees following the IUPAC sign convention. Secondary structure is essentially a statement about which (φ, ψ) basin each residue occupies.

  · Eight-state secondary structure (DSSP): H is the canonical α-helix, G the tighter 3₁₀-helix, I the wider π-helix; E/B are β-structure, T and S are turns and bends, and '-' is everything else. DSSP derives these from the pattern of main-chain N–H···O=C hydrogen bonds, not from the sequence.

  · SS3 is a coarse helix/strand/coil call (letters a/b/c) made by the P-SEA algorithm from inter-Cα distances and dihedrals. It is less detailed than DSSP but needs only Cα positions.

Summarize the fold with a handful of shape descriptors and a per-residue structural alphabet.

  · Radius of gyration (Rg) is the root-mean-square distance of Cα atoms from their centroid — a single number for overall size and compactness. A globular domain of N residues has Rg ≈ 2.2·N^0.38 Å; an extended or disordered chain has a much larger Rg. The Cα contact count is the number of residue pairs whose Cα atoms are within 8 Å and are more than four positions apart in sequence — a standard proxy for tertiary packing density. The bounding box is the smallest axis-aligned box enclosing all Cα atoms.

  · 3Di is Foldseek's structural alphabet. Each residue is assigned one of twenty discrete states based on how its Cα sits relative to its spatial (not sequential) neighbors. Aligning 3Di strings finds structural homologs roughly as well as full 3D superposition, but orders of magnitude faster.

  · Solvent-accessible surface area (SASA) is the area in Å² traced out by the centre of a 1.4 Å probe sphere (a water molecule) rolled over the protein's van der Waals surface (Shrake–Rupley / Lee–Richards construction). Buried residues have near-zero SASA; fully exposed residues can exceed 200 Å². The total SASA scales roughly with the number of surface residues.

Ask how reliable the model is.

  · For AlphaFold models, the B-factor field carries pLDDT — the model's own estimate of local accuracy on a 0–100 scale. Regions with pLDDT<50 should be treated as essentially unmodeled; they often correspond to intrinsically disordered segments.

  · For experimental (PDB) structures, the B-factor (temperature factor) quantifies the positional spread of each atom in the crystal — a combination of thermal vibration and static disorder — in units of Å². High B-factors mark flexible loops or poorly resolved regions; low B-factors mark the rigid, well-ordered core.

  · Predicted Aligned Error (PAE) is an AlphaFold confidence matrix: entry (i, j) is the expected error in the position of residue j, in ångströms, when the prediction is superimposed on the true structure at residue i. Low PAE within a block of residues means that block is internally rigid and well-predicted; high PAE between two blocks means their relative placement is uncertain even if each block individually is confident.

Place it in context: what it resembles, what it is annotated as, and how it looks.

  · Structural nearest neighbors (via Foldseek easy-search vs the PDB). Reported per hit: target PDB id, E-value, and alignment TM-score. A TM-score above ~0.5 is the conventional threshold for 'same fold'.

  · Functional annotations link the protein to curated databases. InterPro entries identify conserved domains and families by matching the sequence against member-database signatures (Pfam, PROSITE, CDD, …). Gene Ontology (GO) terms describe molecular function, biological process, and cellular component in a controlled vocabulary. CATH places the structure in a hierarchical fold classification (Class/Architecture/Topology/Homologous-superfamily). The organism is the source species.

  · The contact map is a binary N×N matrix image: pixel (i, j) is dark where Cα_i and Cα_j are within 8 Å and |i−j|>4. Because the |i−j|>4 filter removes local helical contacts, off-diagonal stripes parallel to the main diagonal indicate parallel β-sheets; stripes perpendicular to it indicate antiparallel β-sheets. The Ramachandran plot scatters every residue's (φ, ψ) pair against the sterically allowed regions. The PAE heatmap renders the predicted-aligned-error matrix.

  · Six rendered views show the 3D structure from the faces of a cube — i.e. along ±x, ±y, ±z. Rendering representation is drawn randomly per protein from cartoon (secondary-structure ribbons), sticks (backbone bonds), or molecular surface; coloring is either N→C rainbow (blue at the N-terminus through red at the C-terminus) or one color per chain.